Protein AF-H9F0Q2-F1 (afdb_monomer_lite)

Structure (mmCIF, N/CA/C/O backbone):
data_AF-H9F0Q2-F1
#
_entry.id   AF-H9F0Q2-F1
#
loop_
_atom_site.group_PDB
_atom_site.id
_atom_site.type_symbol
_atom_site.label_atom_id
_atom_site.label_alt_id
_atom_site.label_comp_id
_atom_site.label_asym_id
_atom_site.label_entity_id
_atom_site.label_seq_id
_atom_site.pdbx_PDB_ins_code
_atom_site.Cartn_x
_atom_site.Cartn_y
_atom_site.Cartn_z
_atom_site.occupancy
_atom_site.B_iso_or_equiv
_atom_site.auth_seq_id
_atom_site.auth_comp_id
_atom_site.auth_asym_id
_atom_site.auth_atom_id
_atom_site.pdbx_PDB_model_num
ATOM 1 N N . MET A 1 1 ? -42.749 68.919 55.419 1.00 40.78 1 MET A N 1
ATOM 2 C CA . MET A 1 1 ? -43.572 68.123 54.478 1.00 40.78 1 MET A CA 1
ATOM 3 C C . MET A 1 1 ? -42.829 66.847 54.098 1.00 40.78 1 MET A C 1
ATOM 5 O O . MET A 1 1 ? -41.938 66.888 53.261 1.00 40.78 1 MET A O 1
ATOM 9 N N . THR A 1 2 ? -43.129 65.720 54.742 1.00 43.38 2 THR A N 1
ATOM 10 C CA . THR A 1 2 ? -42.451 64.438 54.493 1.00 43.38 2 THR A CA 1
ATOM 11 C C . THR A 1 2 ? -43.276 63.584 53.524 1.00 43.38 2 THR A C 1
ATOM 13 O O . THR A 1 2 ? -44.381 63.143 53.837 1.00 43.38 2 THR A O 1
ATOM 16 N N . LYS A 1 3 ? -42.750 63.364 52.309 1.00 58.81 3 LYS A N 1
ATOM 17 C CA . LYS A 1 3 ? -43.325 62.439 51.316 1.00 58.81 3 LYS A CA 1
ATOM 18 C C . LYS A 1 3 ? -43.292 61.018 51.890 1.00 58.81 3 LYS A C 1
ATOM 20 O O . LYS A 1 3 ? -42.246 60.372 51.885 1.00 58.81 3 LYS A O 1
ATOM 25 N N . LYS A 1 4 ? -44.435 60.517 52.371 1.00 60.91 4 LYS A N 1
ATOM 26 C CA . LYS A 1 4 ? -44.602 59.091 52.692 1.00 60.91 4 LYS A CA 1
ATOM 27 C C . LYS A 1 4 ? -44.318 58.274 51.426 1.00 60.91 4 LYS A C 1
ATOM 29 O O . LYS A 1 4 ? -45.003 58.443 50.416 1.00 60.91 4 LYS A O 1
ATOM 34 N N . ARG A 1 5 ? -43.301 57.404 51.471 1.00 62.66 5 ARG A N 1
ATOM 35 C CA . ARG A 1 5 ? -43.061 56.384 50.437 1.00 62.66 5 ARG A CA 1
ATOM 36 C C . ARG A 1 5 ? -44.352 55.572 50.284 1.00 62.66 5 ARG A C 1
ATOM 38 O O . ARG A 1 5 ? -44.848 55.031 51.271 1.00 62.66 5 ARG A O 1
ATOM 45 N N . LYS A 1 6 ? -44.929 55.543 49.074 1.00 64.75 6 LYS A N 1
ATOM 46 C CA . LYS A 1 6 ? -46.084 54.684 48.767 1.00 64.75 6 LYS A CA 1
ATOM 47 C C . LYS A 1 6 ? -45.696 53.250 49.123 1.00 64.75 6 LYS A C 1
ATOM 49 O O . LYS A 1 6 ? -44.655 52.786 48.661 1.00 64.75 6 LYS A O 1
ATOM 54 N N . ARG A 1 7 ? -46.506 52.593 49.960 1.00 65.38 7 ARG A N 1
ATOM 55 C CA . ARG A 1 7 ? -46.376 51.159 50.237 1.00 65.38 7 ARG A CA 1
ATOM 56 C C . ARG A 1 7 ? -46.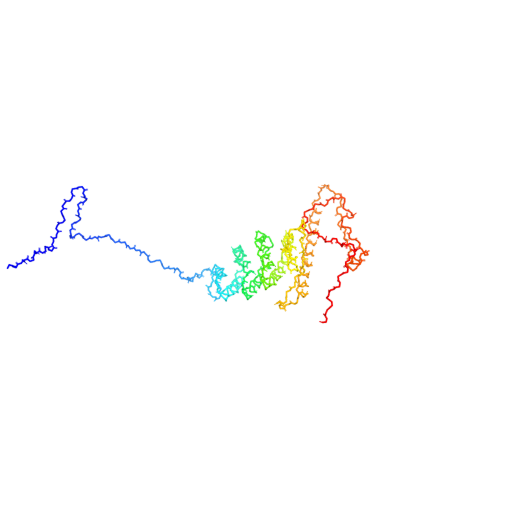367 50.441 48.888 1.00 65.38 7 ARG A C 1
ATOM 58 O O . ARG A 1 7 ? -47.295 50.614 48.103 1.00 65.38 7 ARG A O 1
ATOM 65 N N . GLN A 1 8 ? -45.270 49.758 48.579 1.00 71.81 8 GLN A N 1
ATOM 66 C CA . GLN A 1 8 ? -45.252 48.811 47.476 1.00 71.81 8 GLN A CA 1
ATOM 67 C C . GLN A 1 8 ? -45.992 47.586 47.988 1.00 71.81 8 GLN A C 1
ATOM 69 O O . GLN A 1 8 ? -45.575 46.997 48.979 1.00 71.81 8 GLN A O 1
ATOM 74 N N . ASP A 1 9 ? -47.130 47.280 47.377 1.00 77.38 9 ASP A N 1
ATOM 75 C CA . ASP A 1 9 ? -47.874 46.080 47.727 1.00 77.38 9 ASP A CA 1
ATOM 76 C C . ASP A 1 9 ? -47.084 44.856 47.251 1.00 77.38 9 ASP A C 1
ATOM 78 O O . ASP A 1 9 ? -46.708 44.778 46.076 1.00 77.38 9 ASP A O 1
ATOM 82 N N . ASP A 1 10 ? -46.874 43.896 48.154 1.00 75.38 10 ASP A N 1
ATOM 83 C CA . ASP A 1 10 ? -46.142 42.649 47.884 1.00 75.38 10 ASP A CA 1
ATOM 84 C C . ASP A 1 10 ? -46.828 41.792 46.804 1.00 75.38 10 ASP A C 1
ATOM 86 O O . ASP A 1 10 ? -46.185 41.005 46.108 1.00 75.38 10 ASP A O 1
ATOM 90 N N . PHE A 1 11 ? -48.140 41.977 46.612 1.00 75.44 11 PHE A N 1
ATOM 91 C CA . PHE A 1 11 ? -48.945 41.237 45.644 1.00 75.44 11 PHE A CA 1
ATOM 92 C C . PHE A 1 11 ? -49.583 42.166 44.614 1.00 75.44 11 PHE A C 1
ATOM 94 O O . PHE A 1 11 ? -50.635 42.766 44.835 1.00 75.44 11 PHE A O 1
ATOM 101 N N . GLN A 1 12 ? -48.988 42.218 43.424 1.00 79.56 12 GLN A N 1
ATOM 102 C CA . GLN A 1 12 ? -49.544 42.957 42.294 1.00 79.56 12 GLN A CA 1
ATOM 103 C C . GLN A 1 12 ? -50.364 42.023 41.402 1.00 79.56 12 GLN A C 1
ATOM 105 O O . GLN A 1 12 ? -49.833 41.183 40.672 1.00 79.56 12 GLN A O 1
ATOM 110 N N . LYS A 1 13 ? -51.692 42.167 41.440 1.00 76.69 13 LYS A N 1
ATOM 111 C CA . LYS A 1 13 ? -52.581 41.451 40.517 1.00 76.69 13 LYS A CA 1
ATOM 112 C C . LYS A 1 13 ? -52.467 42.068 39.125 1.00 76.69 13 LYS A C 1
ATOM 114 O O . LYS A 1 13 ? -52.778 43.241 38.922 1.00 76.69 13 LYS A O 1
ATOM 119 N N . VAL A 1 14 ? -52.045 41.267 38.149 1.00 77.50 14 VAL A N 1
ATOM 120 C CA . VAL A 1 14 ? -51.983 41.700 36.748 1.00 77.50 14 VAL A CA 1
ATOM 121 C C . VAL A 1 14 ? -53.401 42.002 36.258 1.00 77.50 14 VAL A C 1
ATOM 123 O O . VAL A 1 14 ? -54.290 41.155 36.357 1.00 77.50 14 VAL A O 1
ATOM 126 N N . LYS A 1 15 ? -53.617 43.212 35.722 1.00 76.62 15 LYS A N 1
ATOM 127 C CA . LYS A 1 15 ? -54.910 43.620 35.152 1.00 76.62 15 LYS A CA 1
ATOM 128 C C . LYS A 1 15 ? -55.321 42.657 34.035 1.00 76.62 15 LYS A C 1
ATOM 130 O O . LYS A 1 15 ? -54.517 42.349 33.151 1.00 76.62 15 LYS A O 1
ATOM 135 N N . LEU A 1 16 ? -56.576 42.211 34.069 1.00 72.81 16 LEU A N 1
ATOM 136 C CA . LEU A 1 16 ? -57.148 41.330 33.056 1.00 72.81 16 LEU A CA 1
ATOM 137 C C . LEU A 1 16 ? -57.115 42.041 31.694 1.00 72.81 16 LEU A C 1
ATOM 139 O O . LEU A 1 16 ? -57.714 43.099 31.526 1.00 72.81 16 LEU A O 1
ATOM 143 N N . LYS A 1 17 ? -56.394 41.472 30.725 1.00 78.31 17 LYS A N 1
ATOM 144 C CA . LYS A 1 17 ? -56.394 41.947 29.337 1.00 78.31 17 LYS A CA 1
ATOM 145 C C . LYS A 1 17 ? -57.325 41.055 28.526 1.00 78.31 17 LYS A C 1
ATOM 147 O O . LYS A 1 17 ? -57.056 39.863 28.382 1.00 78.31 17 LYS A O 1
ATOM 152 N N . VAL A 1 18 ? -58.409 41.636 28.020 1.00 74.88 18 VAL A N 1
ATOM 153 C CA . VAL A 1 18 ? -59.373 40.966 27.134 1.00 74.88 18 VAL A CA 1
ATOM 154 C C . VAL A 1 18 ? -58.650 40.383 25.910 1.00 74.88 18 VAL A C 1
ATOM 156 O O . VAL A 1 18 ? -57.743 41.009 25.366 1.00 74.88 18 VAL A O 1
ATOM 159 N N . GLY A 1 19 ? -58.996 39.150 25.526 1.00 80.31 19 GLY A N 1
ATOM 160 C CA . GLY A 1 19 ? -58.395 38.426 24.393 1.00 80.31 19 GLY A CA 1
ATOM 161 C C . GLY A 1 19 ? -57.111 37.631 24.687 1.00 80.31 19 GLY A C 1
ATOM 162 O O . GLY A 1 19 ? -56.672 36.862 23.835 1.00 80.31 19 GLY A O 1
ATOM 163 N N . LYS A 1 20 ? -56.502 37.748 25.878 1.00 79.88 20 LYS A N 1
ATOM 164 C CA . LYS A 1 20 ? -55.338 36.926 26.276 1.00 79.88 20 LYS A CA 1
ATOM 165 C C . LYS A 1 20 ? -55.763 35.766 27.177 1.00 79.88 20 LYS A C 1
ATOM 167 O O . LYS A 1 20 ? -56.673 35.911 27.990 1.00 79.88 20 LYS A O 1
ATOM 172 N N . LYS A 1 21 ? -55.082 34.616 27.060 1.00 77.94 21 LYS A N 1
ATOM 173 C CA . LYS A 1 21 ? -55.330 33.461 27.939 1.00 77.94 21 LYS A CA 1
ATOM 174 C C . LYS A 1 21 ? -55.178 33.882 29.401 1.00 77.94 21 LYS A C 1
ATOM 176 O O . LYS A 1 21 ? -54.218 34.570 29.754 1.00 77.94 21 LYS A O 1
ATOM 181 N N . LYS A 1 22 ? -56.130 33.454 30.234 1.00 78.31 22 LYS A N 1
ATOM 182 C CA . LYS A 1 22 ? -56.136 33.730 31.672 1.00 78.31 22 LYS A CA 1
ATOM 183 C C . LYS A 1 22 ? -54.792 33.285 32.275 1.00 78.31 22 LYS A C 1
ATOM 185 O O . LYS A 1 22 ? -54.402 32.135 32.054 1.00 78.31 22 LYS A O 1
ATOM 190 N N . PRO A 1 23 ? -54.068 34.165 32.991 1.00 77.25 23 PRO A N 1
ATOM 191 C CA . PRO A 1 23 ? -52.814 33.786 33.627 1.00 77.25 23 PRO A CA 1
ATOM 192 C C . PRO A 1 23 ? -53.068 32.669 34.640 1.00 77.25 23 PRO A C 1
ATOM 194 O O . PRO A 1 23 ? -54.111 32.638 35.301 1.00 77.25 23 PRO A O 1
ATOM 197 N N . LYS A 1 24 ? -52.118 31.735 34.735 1.00 79.56 24 LYS A N 1
ATOM 198 C CA . LYS A 1 24 ? -52.175 30.659 35.728 1.00 79.56 24 LYS A CA 1
ATOM 199 C C . LYS A 1 24 ? -52.195 31.268 37.134 1.00 79.56 24 LYS A C 1
ATOM 201 O O . LYS A 1 24 ? -51.641 32.345 37.355 1.00 79.56 24 LYS A O 1
ATOM 206 N N . LEU A 1 25 ? -52.868 30.590 38.063 1.00 81.94 25 LEU A N 1
ATOM 207 C CA . LEU A 1 25 ? -52.926 31.011 39.462 1.00 81.94 25 LEU A CA 1
ATOM 208 C C . LEU A 1 25 ? -51.502 31.125 40.036 1.00 81.94 25 LEU A C 1
ATOM 210 O O . LEU A 1 25 ? -50.636 30.325 39.691 1.00 81.94 25 LEU A O 1
ATOM 214 N N . GLN A 1 26 ? -51.259 32.109 40.907 1.00 78.62 26 GLN A N 1
ATOM 215 C CA . GLN A 1 26 ? -49.919 32.373 41.459 1.00 78.62 26 GLN A CA 1
ATOM 216 C C . GLN A 1 26 ? -49.384 31.226 42.332 1.00 78.62 26 GLN A C 1
ATOM 218 O O . GLN A 1 26 ? -48.177 31.084 42.474 1.00 78.62 26 GLN A O 1
ATOM 223 N N . ASN A 1 27 ? -50.265 30.384 42.873 1.00 84.00 27 ASN A N 1
ATOM 224 C CA . ASN A 1 27 ? -49.922 29.194 43.654 1.00 84.00 27 ASN A CA 1
ATOM 225 C C . ASN A 1 27 ? -49.774 27.918 42.801 1.00 84.00 27 ASN A C 1
ATOM 227 O O . ASN A 1 27 ? -49.639 26.831 43.354 1.00 84.00 27 ASN A O 1
ATOM 231 N N . ALA A 1 28 ? -49.852 28.013 41.469 1.00 86.31 28 ALA A N 1
ATOM 232 C CA . ALA A 1 28 ? -49.761 26.847 40.600 1.00 86.31 28 ALA A CA 1
ATOM 233 C C . ALA A 1 28 ? -48.300 26.435 40.384 1.00 86.31 28 ALA A C 1
ATOM 235 O O . ALA A 1 28 ? -47.547 27.122 39.693 1.00 86.31 28 ALA A O 1
ATOM 236 N N . THR A 1 29 ? -47.923 25.275 40.915 1.00 87.94 29 THR A N 1
ATOM 237 C CA . THR A 1 29 ? -46.601 24.685 40.690 1.00 87.94 29 THR A CA 1
ATOM 238 C C . THR A 1 29 ? -46.456 24.243 39.228 1.00 87.94 29 THR A C 1
ATOM 240 O O . THR A 1 29 ? -47.245 23.420 38.753 1.00 87.94 29 THR A O 1
ATOM 243 N N . PRO A 1 30 ? -45.472 24.760 38.471 1.00 82.62 30 PRO A N 1
ATOM 244 C CA . PRO A 1 30 ? -45.226 24.305 37.109 1.00 82.62 30 PRO A CA 1
ATOM 245 C C . PRO A 1 30 ? -44.565 22.917 37.122 1.00 82.62 30 PRO A C 1
ATOM 247 O O . PRO A 1 30 ? -43.395 22.783 37.455 1.00 82.62 30 PRO A O 1
ATOM 250 N N . THR A 1 31 ? -45.297 21.883 36.703 1.00 89.56 31 THR A N 1
ATOM 251 C CA . THR A 1 31 ? -44.817 20.485 36.615 1.00 89.56 31 THR A CA 1
ATOM 252 C C . THR A 1 31 ? -44.162 20.133 35.275 1.00 89.56 31 THR A C 1
ATOM 254 O O . THR A 1 31 ? -43.941 18.966 34.967 1.00 89.56 31 THR A O 1
ATOM 257 N N . ASN A 1 32 ? -43.853 21.131 34.445 1.00 86.75 32 ASN A N 1
ATOM 258 C CA . ASN A 1 32 ? -43.205 20.910 33.157 1.00 86.75 32 ASN A CA 1
ATOM 259 C C . ASN A 1 32 ? -41.686 20.889 33.346 1.00 86.75 32 ASN A C 1
ATOM 261 O O . ASN A 1 32 ? -41.042 21.938 33.313 1.00 86.75 32 ASN A O 1
ATOM 265 N N . PHE A 1 33 ? -41.132 19.700 33.559 1.00 89.94 33 PHE A N 1
ATOM 266 C CA . PHE A 1 33 ? -39.693 19.477 33.549 1.00 89.94 33 PHE A CA 1
ATOM 267 C C . PHE A 1 33 ? -39.296 18.716 32.283 1.00 89.94 33 PHE A C 1
ATOM 269 O O . PHE A 1 33 ? -40.037 17.877 31.773 1.00 89.94 33 PHE A O 1
ATOM 276 N N . LYS A 1 34 ? -38.114 19.033 31.753 1.00 87.75 34 LYS A N 1
ATOM 277 C CA . LYS A 1 34 ? -37.507 18.316 30.631 1.00 87.75 34 LYS A CA 1
ATOM 278 C C . LYS A 1 34 ? -36.214 17.691 31.119 1.00 87.75 34 LYS A C 1
ATOM 280 O O . LYS A 1 34 ? -35.295 18.414 31.493 1.00 87.75 34 LYS A O 1
ATOM 285 N N . THR A 1 35 ? -36.141 16.370 31.073 1.00 87.56 35 THR A N 1
ATOM 286 C CA . THR A 1 35 ? -34.921 15.625 31.389 1.00 87.56 35 THR A CA 1
ATOM 287 C C . THR A 1 35 ? -34.240 15.230 30.084 1.00 87.56 35 THR A C 1
ATOM 289 O O . THR A 1 35 ? -34.899 14.756 29.161 1.00 87.56 35 THR A O 1
ATOM 292 N N . LYS A 1 36 ? -32.926 15.451 29.987 1.00 88.25 36 LYS A N 1
ATOM 293 C CA . LYS A 1 36 ? -32.098 14.955 28.882 1.00 88.25 36 LYS A CA 1
ATOM 294 C C . LYS A 1 36 ? -31.248 13.798 29.392 1.00 88.25 36 LYS A C 1
ATOM 296 O O . LYS A 1 36 ? -30.635 13.916 30.449 1.00 88.25 36 LYS A O 1
ATOM 301 N N . THR A 1 37 ? -31.210 12.708 28.638 1.00 89.62 37 THR A N 1
ATOM 302 C CA . THR A 1 37 ? -30.358 11.556 28.942 1.00 89.62 37 THR A CA 1
ATOM 303 C C . THR A 1 37 ? -28.902 11.895 28.636 1.00 89.62 37 THR A C 1
ATOM 305 O O . THR A 1 37 ? -28.606 12.475 27.591 1.00 89.62 37 THR A O 1
ATOM 308 N N . ILE A 1 38 ? -27.992 11.534 29.540 1.00 87.25 38 ILE A N 1
ATOM 309 C CA . ILE A 1 38 ? -26.551 11.620 29.295 1.00 87.25 38 ILE A CA 1
ATOM 310 C C . ILE A 1 38 ? -26.178 10.444 28.392 1.00 87.25 38 ILE A C 1
ATOM 312 O O . ILE A 1 38 ? -26.344 9.290 28.780 1.00 87.25 38 ILE A O 1
ATOM 316 N N . HIS A 1 39 ? -25.696 10.732 27.185 1.00 85.38 39 HIS A N 1
ATOM 317 C CA . HIS A 1 39 ? -25.112 9.711 26.325 1.00 85.38 39 HIS A CA 1
ATOM 318 C C . HIS A 1 39 ? -23.629 9.583 26.666 1.00 85.38 39 HIS A C 1
ATOM 320 O O . HIS A 1 39 ? -22.848 10.496 26.400 1.00 85.38 39 HIS A O 1
ATOM 326 N N . LEU A 1 40 ? -23.262 8.472 27.301 1.00 83.62 40 LEU A N 1
ATOM 327 C CA . LEU A 1 40 ? -21.865 8.130 27.521 1.00 83.62 40 LEU A CA 1
ATOM 328 C C . LEU A 1 40 ? -21.354 7.410 26.263 1.00 83.62 40 LEU A C 1
ATOM 330 O O . LEU A 1 40 ? -21.971 6.414 25.876 1.00 83.62 40 LEU A O 1
ATOM 334 N N . PRO A 1 41 ? -20.278 7.891 25.614 1.00 76.25 41 PRO A N 1
ATOM 335 C CA . PRO A 1 41 ? -19.672 7.160 24.513 1.00 76.25 41 PRO A CA 1
ATOM 336 C C . PRO A 1 41 ? -19.225 5.787 25.014 1.00 76.25 41 PRO A C 1
ATOM 338 O O . PRO A 1 41 ? -18.657 5.658 26.100 1.00 76.25 41 PRO A O 1
ATOM 341 N N . GLU A 1 42 ? -19.531 4.759 24.232 1.00 73.88 42 GLU A N 1
ATOM 342 C CA . GLU A 1 42 ? -19.201 3.382 24.563 1.00 73.88 42 GLU A CA 1
ATOM 343 C C . GLU A 1 42 ? -17.676 3.225 24.616 1.00 73.88 42 GLU A C 1
ATOM 345 O O . GLU A 1 42 ? -16.980 3.334 23.609 1.00 73.88 42 GLU A O 1
ATOM 350 N N . GLN A 1 43 ? -17.140 3.041 25.822 1.00 67.25 43 GLN A N 1
ATOM 351 C CA . GLN A 1 43 ? -15.740 2.684 26.024 1.00 67.25 43 GLN A CA 1
ATOM 352 C C . GLN A 1 43 ? -15.558 1.226 25.585 1.00 67.25 43 GLN A C 1
ATOM 354 O O . GLN A 1 43 ? -16.439 0.422 25.879 1.00 67.25 43 GLN A O 1
ATOM 359 N N . LEU A 1 44 ? -14.455 0.908 24.884 1.00 62.75 44 LEU A N 1
ATOM 360 C CA . LEU A 1 44 ? -14.132 -0.425 24.340 1.00 62.75 44 LEU A CA 1
ATOM 361 C C . LEU A 1 44 ? -14.590 -1.539 25.297 1.00 62.75 44 LEU A C 1
ATOM 363 O O . LEU A 1 44 ? -13.960 -1.770 26.331 1.00 62.75 44 LEU A O 1
ATOM 367 N N . LYS A 1 45 ? -15.717 -2.182 24.981 1.00 61.31 45 LYS A N 1
ATOM 368 C CA . LYS A 1 45 ? -16.226 -3.317 25.750 1.00 61.31 45 LYS A CA 1
ATOM 369 C C . LYS A 1 45 ? -15.479 -4.567 25.310 1.00 61.31 45 LYS A C 1
ATOM 371 O O . LYS A 1 45 ? -15.223 -4.759 24.123 1.00 61.31 45 LYS A O 1
ATOM 376 N N . GLU A 1 46 ? -15.127 -5.411 26.272 1.00 59.62 46 GLU A N 1
ATOM 377 C CA . GLU A 1 46 ? -14.589 -6.738 25.989 1.00 59.62 46 GLU A CA 1
ATOM 378 C C . GLU A 1 46 ? -15.722 -7.631 25.466 1.00 59.62 46 GLU A C 1
ATOM 380 O O . GLU A 1 46 ? -16.403 -8.310 26.232 1.00 59.62 46 GLU A O 1
ATOM 385 N N . ASP A 1 47 ? -15.943 -7.624 24.153 1.00 62.00 47 ASP A N 1
ATOM 386 C CA . ASP A 1 47 ? -16.775 -8.638 23.506 1.00 62.00 47 ASP A CA 1
ATOM 387 C C . ASP A 1 47 ? -15.970 -9.940 23.430 1.00 62.00 47 ASP A C 1
ATOM 389 O O . ASP A 1 47 ? -15.228 -10.182 22.478 1.00 62.00 47 ASP A O 1
ATOM 393 N N . GLY A 1 48 ? -16.113 -10.800 24.444 1.00 63.47 48 GLY A N 1
ATOM 394 C CA . GLY A 1 48 ? -15.418 -12.095 24.534 1.00 63.47 48 GLY A CA 1
ATOM 395 C C . GLY A 1 48 ? -15.732 -13.083 23.398 1.00 63.47 48 GLY A C 1
ATOM 396 O O . GLY A 1 48 ? -15.146 -14.160 23.339 1.00 63.47 48 GLY A O 1
ATOM 397 N N . THR A 1 49 ? -16.649 -12.735 22.497 1.00 71.31 49 THR A N 1
ATOM 398 C CA . THR A 1 49 ? -17.035 -13.533 21.328 1.00 71.31 49 THR A CA 1
ATOM 399 C C . THR A 1 49 ? -16.281 -13.159 20.054 1.00 71.31 49 THR A C 1
ATOM 401 O O . THR A 1 49 ? -16.269 -13.952 19.114 1.00 71.31 49 THR A O 1
ATOM 404 N N . LEU A 1 50 ? -15.693 -11.960 19.975 1.00 80.94 50 LEU A N 1
ATOM 405 C CA . LEU A 1 50 ? -15.038 -11.483 18.757 1.00 80.94 50 LEU A CA 1
ATOM 406 C C . LEU A 1 50 ? -13.526 -11.749 18.798 1.00 80.94 50 LEU A C 1
ATOM 408 O O . LEU A 1 50 ? -12.894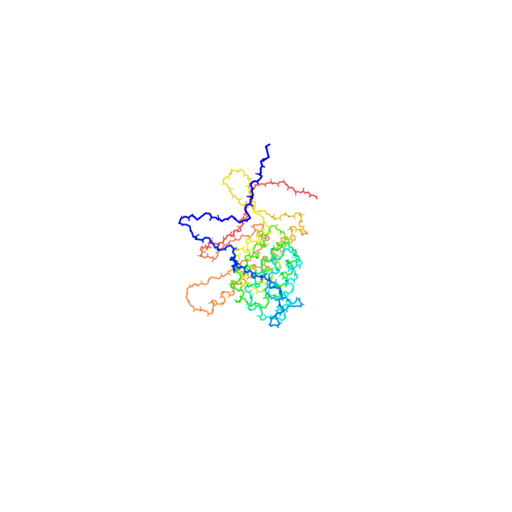 -11.531 19.833 1.00 80.94 50 LEU A O 1
ATOM 412 N N . PRO A 1 51 ? -12.912 -12.174 17.677 1.00 84.50 51 PRO A N 1
ATOM 413 C CA . PRO A 1 51 ? -11.467 -12.327 17.602 1.00 84.50 51 PRO A CA 1
ATOM 414 C C . PRO A 1 51 ? -10.754 -11.007 17.901 1.00 84.50 51 PRO A C 1
ATOM 416 O O . PRO A 1 51 ? -10.994 -9.989 17.243 1.00 84.50 51 PRO A O 1
ATOM 419 N N . THR A 1 52 ? -9.851 -11.035 18.875 1.00 88.25 52 THR A N 1
ATOM 420 C CA . THR A 1 52 ? -9.024 -9.888 19.255 1.00 88.25 52 THR A CA 1
ATOM 421 C C . THR A 1 52 ? -7.550 -10.264 19.259 1.00 88.25 52 THR A C 1
ATOM 423 O O . THR A 1 52 ? -7.187 -11.437 19.352 1.00 88.25 52 THR A O 1
ATOM 426 N N . ASN A 1 53 ? -6.684 -9.263 19.104 1.00 86.88 53 ASN A N 1
ATOM 427 C CA . ASN A 1 53 ? -5.241 -9.462 19.201 1.00 86.88 53 ASN A CA 1
ATOM 428 C C . ASN A 1 53 ? -4.762 -9.437 20.667 1.00 86.88 53 ASN A C 1
ATOM 430 O O . ASN A 1 53 ? -5.538 -9.206 21.591 1.00 86.88 53 ASN A O 1
ATOM 434 N N . ASN A 1 54 ? -3.448 -9.560 20.886 1.00 83.25 54 ASN A N 1
ATOM 435 C CA . ASN A 1 54 ? -2.834 -9.524 22.224 1.00 83.25 54 ASN A CA 1
ATOM 436 C C . ASN A 1 54 ? -3.116 -8.226 23.015 1.00 83.25 54 ASN A C 1
ATOM 438 O O . ASN A 1 54 ? -2.965 -8.194 24.233 1.00 83.25 54 ASN A O 1
ATOM 442 N N . ARG A 1 55 ? -3.522 -7.145 22.334 1.00 84.06 55 ARG A N 1
ATOM 443 C CA . ARG A 1 55 ? -3.907 -5.851 22.925 1.00 84.06 55 ARG A CA 1
ATOM 444 C C . ARG A 1 55 ? -5.425 -5.706 23.088 1.00 84.06 55 ARG A C 1
ATOM 446 O O . ARG A 1 55 ? -5.886 -4.601 23.358 1.00 84.06 55 ARG A O 1
ATOM 453 N N . LYS A 1 56 ? -6.183 -6.796 22.917 1.00 85.81 56 LYS A N 1
ATOM 454 C CA . LYS A 1 56 ? -7.651 -6.856 22.979 1.00 85.81 56 LYS A CA 1
ATOM 455 C C . LYS A 1 56 ? -8.354 -5.955 21.953 1.00 85.81 56 LYS A C 1
ATOM 457 O O . LYS A 1 56 ? -9.459 -5.487 22.194 1.00 85.81 56 LYS A O 1
ATOM 462 N N . LEU A 1 57 ? -7.713 -5.698 20.810 1.00 88.81 57 LEU A N 1
ATOM 463 C CA . LEU A 1 57 ? -8.291 -4.905 19.722 1.00 88.81 57 LEU A CA 1
ATOM 464 C C . LEU A 1 57 ? -8.899 -5.825 18.667 1.00 88.81 57 LEU A C 1
ATOM 466 O O . LEU A 1 57 ? -8.253 -6.794 18.249 1.00 88.81 57 LEU A O 1
ATOM 470 N N . ASN A 1 58 ? -10.115 -5.504 18.226 1.00 92.25 58 ASN A N 1
ATOM 471 C CA . ASN A 1 58 ? -10.758 -6.199 17.113 1.00 92.25 58 ASN A CA 1
ATOM 472 C C . ASN A 1 58 ? -10.254 -5.649 15.759 1.00 92.25 58 ASN A C 1
ATOM 474 O O . ASN A 1 58 ? -9.516 -4.661 15.694 1.00 92.25 58 ASN A O 1
ATOM 478 N N . ILE A 1 59 ? -10.665 -6.274 14.651 1.00 94.06 59 ILE A N 1
ATOM 479 C CA . ILE A 1 59 ? -10.260 -5.829 13.309 1.00 94.06 59 ILE A CA 1
ATOM 480 C C . ILE A 1 59 ? -10.688 -4.387 12.995 1.00 94.06 59 ILE A C 1
ATOM 482 O O . ILE A 1 59 ? -9.900 -3.636 12.429 1.00 94.06 59 ILE A O 1
ATOM 486 N N . LYS A 1 60 ? -11.900 -3.968 13.374 1.00 93.25 60 LYS A N 1
ATOM 487 C CA . LYS A 1 60 ? -12.402 -2.610 13.104 1.00 93.25 60 LYS A CA 1
ATOM 488 C C . LYS A 1 60 ? -11.581 -1.564 13.854 1.00 93.25 60 LYS A C 1
ATOM 490 O O . LYS A 1 60 ? -11.228 -0.542 13.269 1.00 93.25 60 LYS A O 1
ATOM 495 N N . ASP A 1 61 ? -11.216 -1.847 15.101 1.00 92.62 61 ASP A N 1
ATOM 496 C CA . ASP A 1 61 ? -10.373 -0.971 15.912 1.00 92.62 61 ASP A CA 1
ATOM 497 C C . ASP A 1 61 ? -8.995 -0.810 15.265 1.00 92.62 61 ASP A C 1
ATOM 499 O O . ASP A 1 61 ? -8.514 0.312 15.103 1.00 92.62 61 ASP A O 1
ATOM 503 N N . LEU A 1 62 ? -8.380 -1.915 14.833 1.00 95.81 62 LEU A N 1
ATOM 504 C CA . LEU A 1 62 ? -7.071 -1.897 14.176 1.00 95.81 62 LEU A CA 1
ATOM 505 C C . LEU A 1 62 ? -7.101 -1.128 12.854 1.00 95.81 62 LEU A C 1
ATOM 507 O O . LEU A 1 62 ? -6.231 -0.292 12.620 1.00 95.81 62 LEU A O 1
ATOM 511 N N . LEU A 1 63 ? -8.115 -1.360 12.020 1.00 96.19 63 LEU A N 1
ATOM 512 C CA . LEU A 1 63 ? -8.293 -0.627 10.766 1.00 96.19 63 LEU A CA 1
ATOM 513 C C . LEU A 1 63 ? -8.510 0.874 11.024 1.00 96.19 63 LEU A C 1
ATOM 515 O O . LEU A 1 63 ? -7.873 1.706 10.383 1.00 96.19 63 LEU A O 1
ATOM 519 N N . SER A 1 64 ? -9.310 1.244 12.030 1.00 95.06 64 SER A N 1
ATOM 520 C CA . SER A 1 64 ? -9.520 2.655 12.388 1.00 95.06 64 SER A CA 1
ATOM 521 C C . SER A 1 64 ? -8.241 3.350 12.880 1.00 95.06 64 SER A C 1
ATOM 523 O O . SER A 1 64 ? -8.002 4.518 12.564 1.00 95.06 64 SER A O 1
ATOM 525 N N . GLN A 1 65 ? -7.367 2.631 13.595 1.00 95.44 65 GLN A N 1
ATOM 526 C CA . GLN A 1 65 ? -6.100 3.166 14.101 1.00 95.44 65 GLN A CA 1
ATOM 527 C C . GLN A 1 65 ? -5.093 3.499 12.988 1.00 95.44 65 GLN A C 1
ATOM 529 O O . GLN A 1 65 ? -4.174 4.285 13.230 1.00 95.44 65 GLN A O 1
ATOM 534 N N . MET A 1 66 ? -5.268 2.986 11.764 1.00 94.94 66 MET A N 1
ATOM 535 C CA . MET A 1 66 ? -4.415 3.338 10.617 1.00 94.94 66 MET A CA 1
ATOM 536 C C . MET A 1 66 ? -4.589 4.801 10.169 1.00 94.94 66 MET A C 1
ATOM 538 O O . MET A 1 66 ? -3.663 5.397 9.609 1.00 94.94 66 MET A O 1
ATOM 542 N N . HIS A 1 67 ? -5.720 5.431 10.503 1.00 94.50 67 HIS A N 1
ATOM 543 C CA . HIS A 1 67 ? -5.984 6.855 10.241 1.00 94.50 67 HIS A CA 1
ATOM 544 C C . HIS A 1 67 ? -5.458 7.794 11.328 1.00 94.50 67 HIS A C 1
ATOM 546 O O . HIS A 1 67 ? -5.510 9.015 11.187 1.00 94.50 67 HIS A O 1
ATOM 552 N N . HIS A 1 68 ? -4.938 7.251 12.427 1.00 95.81 68 HIS A N 1
ATOM 553 C CA . HIS A 1 68 ? -4.538 8.046 13.579 1.00 95.81 68 HIS A CA 1
ATOM 554 C C . HIS A 1 68 ? -3.316 8.932 13.276 1.00 95.81 68 HIS A C 1
ATOM 556 O O . HIS A 1 68 ? -2.345 8.480 12.688 1.00 95.81 68 HIS A O 1
ATOM 562 N N . TYR A 1 69 ? -3.290 10.189 13.722 1.00 94.50 69 TYR A N 1
ATOM 563 C CA . TYR A 1 69 ? -2.206 11.134 13.388 1.00 94.50 69 TYR A CA 1
ATOM 564 C C . TYR A 1 69 ? -0.800 10.688 13.850 1.00 94.50 69 TYR A C 1
ATOM 566 O O . TYR A 1 69 ? 0.205 11.094 13.259 1.00 94.50 69 TYR A O 1
ATOM 574 N N . ASN A 1 70 ? -0.730 9.879 14.914 1.00 97.19 70 ASN A N 1
ATOM 575 C CA . ASN A 1 70 ? 0.509 9.338 15.477 1.00 97.19 70 ASN A CA 1
ATOM 576 C C . ASN A 1 70 ? 0.986 8.095 14.706 1.00 97.19 70 ASN A C 1
ATOM 578 O O . ASN A 1 70 ? 0.316 7.061 14.720 1.00 97.19 70 ASN A O 1
ATOM 582 N N . ALA A 1 71 ? 2.185 8.179 14.124 1.00 97.12 71 ALA A N 1
ATOM 583 C CA . ALA A 1 71 ? 2.818 7.101 13.367 1.00 97.12 71 ALA A CA 1
ATOM 584 C C . ALA A 1 71 ? 3.024 5.809 14.180 1.00 97.12 71 ALA A C 1
ATOM 586 O O . ALA A 1 71 ? 2.779 4.722 13.666 1.00 97.12 71 ALA A O 1
ATOM 587 N N . GLY A 1 72 ? 3.388 5.903 15.463 1.00 97.69 72 GLY A N 1
ATOM 588 C CA . GLY A 1 72 ? 3.577 4.725 16.317 1.00 97.69 72 GLY A CA 1
ATOM 589 C C . GLY A 1 72 ? 2.280 3.941 16.540 1.00 97.69 72 GLY A C 1
ATOM 590 O O . GLY A 1 72 ? 2.297 2.710 16.584 1.00 97.69 72 GLY A O 1
ATOM 591 N N . VAL A 1 73 ? 1.138 4.640 16.605 1.00 97.12 73 VAL A N 1
ATOM 592 C CA . VAL A 1 73 ? -0.189 4.006 16.693 1.00 97.12 73 VAL A CA 1
ATOM 593 C C . VAL A 1 73 ? -0.508 3.274 15.391 1.00 97.12 73 VAL A C 1
ATOM 595 O O . VAL A 1 73 ? -0.851 2.095 15.442 1.00 97.12 73 VAL A O 1
ATOM 598 N N . LYS A 1 74 ? -0.300 3.920 14.234 1.00 97.75 74 LYS A N 1
ATOM 599 C CA . LYS A 1 74 ? -0.499 3.294 12.915 1.00 97.75 74 LYS A CA 1
ATOM 600 C C . LYS A 1 74 ? 0.369 2.050 12.726 1.00 97.75 74 LYS A C 1
ATOM 602 O O . LYS A 1 74 ? -0.127 0.997 12.335 1.00 97.75 74 LYS A O 1
ATOM 607 N N . GLN A 1 75 ? 1.661 2.154 13.041 1.00 97.88 75 GLN A N 1
ATOM 608 C CA . GLN A 1 75 ? 2.604 1.042 12.937 1.00 97.88 75 GLN A CA 1
ATOM 609 C C . GLN A 1 75 ? 2.176 -0.125 13.833 1.00 97.88 75 GLN A C 1
ATOM 611 O O . GLN A 1 75 ? 2.127 -1.270 13.385 1.00 97.88 75 GLN A O 1
ATOM 616 N N . SER A 1 76 ? 1.810 0.165 15.083 1.00 96.75 76 SER A N 1
ATOM 617 C CA . SER A 1 76 ? 1.335 -0.856 16.019 1.00 96.75 76 SER A CA 1
ATOM 618 C C . SER A 1 76 ? 0.025 -1.501 15.561 1.00 96.75 76 SER A C 1
ATOM 620 O O . SER A 1 76 ? -0.197 -2.677 15.839 1.00 96.75 76 SER A O 1
ATOM 622 N N . ALA A 1 77 ? -0.835 -0.758 14.861 1.00 97.50 77 ALA A N 1
ATOM 623 C CA . ALA A 1 77 ? -2.065 -1.286 14.284 1.00 97.50 77 ALA A CA 1
ATOM 624 C C . ALA A 1 77 ? -1.789 -2.245 13.115 1.00 97.50 77 ALA A C 1
ATOM 626 O O . ALA A 1 77 ? -2.392 -3.311 13.059 1.00 97.50 77 ALA A O 1
ATOM 627 N N . LEU A 1 78 ? -0.834 -1.927 12.232 1.00 97.81 78 LEU A N 1
ATOM 628 C CA . LEU A 1 78 ? -0.417 -2.813 11.131 1.00 97.81 78 LEU A CA 1
ATOM 629 C C . LEU A 1 78 ? 0.191 -4.123 11.643 1.00 97.81 78 LEU A C 1
ATOM 631 O O . LEU A 1 78 ? -0.164 -5.200 11.164 1.00 97.81 78 LEU A O 1
ATOM 635 N N . LEU A 1 79 ? 1.075 -4.039 12.642 1.00 96.88 79 LEU A N 1
ATOM 636 C CA . LEU A 1 79 ? 1.661 -5.219 13.284 1.00 96.88 79 LEU A CA 1
ATOM 637 C C . LEU A 1 79 ? 0.590 -6.031 14.022 1.00 96.88 79 LEU A C 1
ATOM 639 O O . LEU A 1 79 ? 0.485 -7.237 13.825 1.00 96.88 79 LEU A O 1
ATOM 643 N N . GLY A 1 80 ? -0.275 -5.359 14.785 1.00 96.25 80 GLY A N 1
ATOM 644 C CA . GLY A 1 80 ? -1.387 -6.002 15.480 1.00 96.25 80 GLY A CA 1
ATOM 645 C C . GLY A 1 80 ? -2.398 -6.657 14.535 1.00 96.25 80 GLY A C 1
ATOM 646 O O . GLY A 1 80 ? -2.976 -7.680 14.897 1.00 96.25 80 GLY A O 1
ATOM 647 N N . LEU A 1 81 ? -2.599 -6.106 13.332 1.00 97.25 81 LEU A N 1
ATOM 648 C CA . LEU A 1 81 ? -3.429 -6.714 12.293 1.00 97.25 81 LEU A CA 1
ATOM 649 C C . LEU A 1 81 ? -2.762 -7.967 11.722 1.00 97.25 81 LEU A C 1
ATOM 651 O O . LEU A 1 81 ? -3.429 -8.986 11.572 1.00 97.25 81 LEU A O 1
ATOM 655 N N . LYS A 1 82 ? -1.450 -7.933 11.462 1.00 96.62 82 LYS A N 1
ATOM 656 C CA . LYS A 1 82 ? -0.698 -9.126 11.047 1.00 96.62 82 LYS A CA 1
ATOM 657 C C . LYS A 1 82 ? -0.829 -10.257 12.073 1.00 96.62 82 LYS A C 1
ATOM 659 O O . LYS A 1 82 ? -1.085 -11.398 11.686 1.00 96.62 82 LYS A O 1
ATOM 664 N N . ASP A 1 83 ? -0.694 -9.941 13.359 1.00 95.69 83 ASP A N 1
ATOM 665 C CA . ASP A 1 83 ? -0.820 -10.919 14.444 1.00 95.69 83 ASP A CA 1
ATOM 666 C C . ASP A 1 83 ? -2.241 -11.497 14.514 1.00 95.69 83 ASP A C 1
ATOM 668 O O . ASP A 1 83 ? -2.407 -12.717 14.555 1.00 95.69 83 ASP A O 1
ATOM 672 N N . LEU A 1 84 ? -3.268 -10.640 14.441 1.00 95.75 84 LEU A N 1
ATOM 673 C CA . LEU A 1 84 ? -4.673 -11.059 14.449 1.00 95.75 84 LEU A CA 1
ATOM 674 C C . LEU A 1 84 ? -4.991 -12.010 13.286 1.00 95.75 84 LEU A C 1
ATOM 676 O O . LEU A 1 84 ? -5.583 -13.066 13.491 1.00 95.75 84 LEU A O 1
ATOM 680 N N . LEU A 1 85 ? -4.570 -11.658 12.070 1.00 95.75 85 LEU A N 1
ATOM 681 C CA . LEU A 1 85 ? -4.826 -12.457 10.868 1.00 95.75 85 LEU A CA 1
ATOM 682 C C . LEU A 1 85 ? -3.990 -13.744 10.822 1.00 95.75 85 LEU A C 1
ATOM 684 O O . LEU A 1 85 ? -4.352 -14.685 10.120 1.00 95.75 85 LEU A O 1
ATOM 688 N N . SER A 1 86 ? -2.884 -13.803 11.569 1.00 95.31 86 SER A N 1
ATOM 689 C CA . SER A 1 86 ? -2.117 -15.040 11.763 1.00 95.31 86 SER A CA 1
ATOM 690 C C . SER A 1 86 ? -2.855 -16.021 12.671 1.00 95.31 86 SER A C 1
ATOM 692 O O . SER A 1 86 ? -2.834 -17.219 12.411 1.00 95.31 86 SER A O 1
ATOM 694 N N . GLN A 1 87 ? -3.519 -15.515 13.714 1.00 94.62 87 GLN A N 1
ATOM 695 C CA . GLN A 1 87 ? -4.288 -16.331 14.659 1.00 94.62 87 GLN A CA 1
ATOM 696 C C . GLN A 1 87 ? -5.645 -16.757 14.085 1.00 94.62 87 GLN A C 1
ATOM 698 O O . GLN A 1 87 ? -6.088 -17.880 14.312 1.00 94.62 87 GLN A O 1
ATOM 703 N N . TYR A 1 88 ? -6.286 -15.882 13.305 1.00 94.38 88 TYR A N 1
ATOM 704 C CA . TYR A 1 88 ? -7.633 -16.094 12.776 1.00 94.38 88 TYR A CA 1
ATOM 705 C C . TYR A 1 88 ? -7.695 -15.842 11.256 1.00 94.38 88 TYR A C 1
ATOM 707 O O . TYR A 1 88 ? -8.211 -14.810 10.816 1.00 94.38 88 TYR A O 1
ATOM 715 N N . PRO A 1 89 ? -7.203 -16.776 10.415 1.00 93.75 89 PRO A N 1
ATOM 716 C CA . PRO A 1 89 ? -7.127 -16.575 8.964 1.00 93.75 89 PRO A CA 1
ATOM 717 C C . PRO A 1 89 ? -8.477 -16.333 8.274 1.00 93.75 89 PRO A C 1
ATOM 719 O O . PRO A 1 89 ? -8.527 -15.600 7.292 1.00 93.75 89 PRO A O 1
ATOM 722 N N . PHE A 1 90 ? -9.582 -16.874 8.808 1.00 93.75 90 PHE A N 1
ATOM 723 C CA . PHE A 1 90 ? -10.932 -16.696 8.244 1.00 93.75 90 PHE A CA 1
ATOM 724 C C . PHE A 1 90 ? -11.385 -15.224 8.186 1.00 93.75 90 PHE A C 1
ATOM 726 O O . PHE A 1 90 ? -12.272 -14.867 7.411 1.00 93.75 90 PHE A O 1
ATOM 733 N N . ILE A 1 91 ? -10.773 -14.353 8.996 1.00 94.69 91 ILE A N 1
ATOM 734 C CA . ILE A 1 91 ? -11.039 -12.910 8.998 1.00 94.69 91 ILE A CA 1
ATOM 735 C C . ILE A 1 91 ? -10.612 -12.275 7.670 1.00 94.69 91 ILE A C 1
ATOM 737 O O . ILE A 1 91 ? -11.229 -11.298 7.243 1.00 94.69 91 ILE A O 1
ATOM 741 N N . ILE A 1 92 ? -9.588 -12.828 7.005 1.00 94.88 92 ILE A N 1
ATOM 742 C CA . ILE A 1 92 ? -9.101 -12.326 5.715 1.00 94.88 92 ILE A CA 1
ATOM 743 C C . ILE A 1 92 ? -10.236 -12.371 4.695 1.00 94.88 92 ILE A C 1
ATOM 745 O O . ILE A 1 92 ? -10.539 -11.344 4.098 1.00 94.88 92 ILE A O 1
ATOM 749 N N . ASP A 1 93 ? -10.904 -13.516 4.548 1.00 93.31 93 ASP A N 1
ATOM 750 C CA . ASP A 1 93 ? -12.004 -13.674 3.594 1.00 93.31 93 ASP A CA 1
ATOM 751 C C . ASP A 1 93 ? -13.217 -12.809 3.970 1.00 93.31 93 ASP A C 1
ATOM 753 O O . ASP A 1 93 ? -13.831 -12.186 3.104 1.00 93.31 93 ASP A O 1
ATOM 757 N N . ALA A 1 94 ? -13.533 -12.712 5.267 1.00 94.38 94 ALA A N 1
ATOM 758 C CA . ALA A 1 94 ? -14.678 -11.943 5.758 1.00 94.38 94 ALA A CA 1
ATOM 759 C C . ALA A 1 94 ? -14.523 -10.420 5.581 1.00 94.38 94 ALA A C 1
ATOM 761 O O . ALA A 1 94 ? -15.516 -9.713 5.400 1.00 94.38 94 ALA A O 1
ATOM 762 N N . HIS A 1 95 ? -13.292 -9.902 5.643 1.00 95.44 95 HIS A N 1
ATOM 763 C CA . HIS A 1 95 ? -13.009 -8.462 5.659 1.00 95.44 95 HIS A CA 1
ATOM 764 C C . HIS A 1 95 ? -12.022 -8.012 4.575 1.00 95.44 95 HIS A C 1
ATOM 766 O O . HIS A 1 95 ? -11.447 -6.926 4.685 1.00 95.44 95 HIS A O 1
ATOM 772 N N . LEU A 1 96 ? -11.842 -8.803 3.512 1.00 95.88 96 LEU A N 1
ATOM 773 C CA . LEU A 1 96 ? -10.829 -8.567 2.479 1.00 95.88 96 LEU A CA 1
ATOM 774 C C . LEU A 1 96 ? -10.888 -7.149 1.897 1.00 95.88 96 LEU A C 1
ATOM 776 O O . LEU A 1 96 ? -9.866 -6.474 1.807 1.00 95.88 96 LEU A O 1
ATOM 780 N N . SER A 1 97 ? -12.090 -6.682 1.547 1.00 96.25 97 SER A N 1
ATOM 781 C CA . SER A 1 97 ? -12.293 -5.351 0.964 1.00 96.25 97 SER A CA 1
ATOM 782 C C . SER A 1 97 ? -11.801 -4.236 1.891 1.00 96.25 97 SER A C 1
ATOM 784 O O . SER A 1 97 ? -11.040 -3.368 1.463 1.00 96.25 97 SER A O 1
ATOM 786 N N . ASN A 1 98 ? -12.177 -4.289 3.173 1.00 96.56 98 ASN A N 1
ATOM 787 C CA . ASN A 1 98 ? -11.759 -3.305 4.167 1.00 96.56 98 ASN A CA 1
ATOM 788 C C . ASN A 1 98 ? -10.251 -3.380 4.421 1.00 96.56 98 ASN A C 1
ATOM 790 O O . ASN A 1 98 ? -9.590 -2.348 4.439 1.00 96.56 98 ASN A O 1
ATOM 794 N N . ILE A 1 99 ? -9.691 -4.585 4.558 1.00 97.06 99 ILE A N 1
ATOM 795 C CA . ILE A 1 99 ? -8.249 -4.769 4.766 1.00 97.06 99 ILE A CA 1
ATOM 796 C C . ILE A 1 99 ? -7.464 -4.156 3.600 1.00 97.06 99 ILE A C 1
ATOM 798 O O . ILE A 1 99 ? -6.547 -3.373 3.830 1.00 97.06 99 ILE A O 1
ATOM 802 N N . LEU A 1 100 ? -7.829 -4.469 2.353 1.00 96.88 100 LEU A N 1
ATOM 803 C CA . LEU A 1 100 ? -7.129 -3.943 1.178 1.00 96.88 100 LEU A CA 1
ATOM 804 C C . LEU A 1 100 ? -7.272 -2.425 1.054 1.00 96.88 100 LEU A C 1
ATOM 806 O O . LEU A 1 100 ? -6.283 -1.756 0.760 1.00 96.88 100 LEU A O 1
ATOM 810 N N . SER A 1 101 ? -8.463 -1.877 1.308 1.00 96.31 101 SER A N 1
ATOM 811 C CA . SER A 1 101 ? -8.695 -0.429 1.277 1.00 96.31 101 SER A CA 1
ATOM 812 C C . SER A 1 101 ? -7.770 0.314 2.240 1.00 96.31 101 SER A C 1
ATOM 814 O O . SER A 1 101 ? -7.091 1.259 1.846 1.00 96.31 101 SER A O 1
ATOM 816 N N . GLU A 1 102 ? -7.684 -0.150 3.485 1.00 96.50 102 GLU A N 1
ATOM 817 C CA . GLU A 1 102 ? -6.888 0.526 4.508 1.00 96.50 102 GLU A CA 1
ATOM 818 C C . GLU A 1 102 ? -5.385 0.309 4.320 1.00 96.50 102 GLU A C 1
ATOM 820 O O . GLU A 1 102 ? -4.603 1.257 4.363 1.00 96.50 102 GLU A O 1
ATOM 825 N N . VAL A 1 103 ? -4.956 -0.925 4.044 1.00 96.56 103 VAL A N 1
ATOM 826 C CA . VAL A 1 103 ? -3.527 -1.247 3.909 1.00 96.56 103 VAL A CA 1
ATOM 827 C C . VAL A 1 103 ? -2.909 -0.562 2.688 1.00 96.56 103 VAL A C 1
ATOM 829 O O . VAL A 1 103 ? -1.782 -0.075 2.772 1.00 96.56 103 VAL A O 1
ATOM 832 N N . THR A 1 104 ? -3.629 -0.485 1.564 1.00 96.62 104 THR A N 1
ATOM 833 C CA . THR A 1 104 ? -3.100 0.155 0.347 1.00 96.62 104 THR A CA 1
ATOM 834 C C . THR A 1 104 ? -3.007 1.674 0.471 1.00 96.62 104 THR A C 1
ATOM 836 O O . THR A 1 104 ? -2.050 2.261 -0.037 1.00 96.62 104 THR A O 1
ATOM 839 N N . ALA A 1 105 ? -3.912 2.314 1.219 1.00 96.00 105 ALA A N 1
ATOM 840 C CA . ALA A 1 105 ? -3.830 3.745 1.515 1.00 96.00 105 ALA A CA 1
ATOM 841 C C . ALA A 1 105 ? -2.556 4.115 2.298 1.00 96.00 105 ALA A C 1
ATOM 843 O O . ALA A 1 105 ? -2.006 5.206 2.133 1.00 96.00 105 ALA A O 1
ATOM 844 N N . VAL A 1 106 ? -2.035 3.190 3.109 1.00 96.94 106 VAL A N 1
ATOM 845 C CA . VAL A 1 106 ? -0.824 3.397 3.916 1.00 96.94 106 VAL A CA 1
ATOM 846 C C . VAL A 1 106 ? 0.467 3.366 3.078 1.00 96.94 106 VAL A C 1
ATOM 848 O O . VAL A 1 106 ? 1.512 3.823 3.543 1.00 96.94 106 VAL A O 1
ATOM 851 N N . PHE A 1 107 ? 0.433 2.923 1.814 1.00 97.12 107 PHE A N 1
ATOM 852 C CA . PHE A 1 107 ? 1.623 2.928 0.944 1.00 97.12 107 PHE A CA 1
ATOM 853 C C . PHE A 1 107 ? 2.214 4.328 0.736 1.00 97.12 107 PHE A C 1
ATOM 855 O O . PHE A 1 107 ? 3.416 4.456 0.509 1.00 97.12 107 PHE A O 1
ATOM 862 N N . THR A 1 108 ? 1.395 5.372 0.860 1.00 97.12 108 THR A N 1
ATOM 863 C CA . THR A 1 108 ? 1.810 6.777 0.755 1.00 97.12 108 THR A CA 1
ATOM 864 C C . THR A 1 108 ? 1.919 7.473 2.115 1.00 97.12 108 THR A C 1
ATOM 866 O O . THR A 1 108 ? 1.913 8.702 2.173 1.00 97.12 108 THR A O 1
ATOM 869 N N . ASP A 1 109 ? 1.996 6.731 3.228 1.00 97.69 109 ASP A N 1
ATOM 870 C CA . ASP A 1 109 ? 2.139 7.349 4.549 1.00 97.69 109 ASP A CA 1
ATOM 871 C C . ASP A 1 109 ? 3.461 8.126 4.662 1.00 97.69 109 ASP A C 1
ATOM 873 O O . ASP A 1 109 ? 4.504 7.726 4.137 1.00 97.69 109 ASP A O 1
ATOM 877 N N . LYS A 1 110 ? 3.422 9.257 5.370 1.00 96.19 110 LYS A N 1
ATOM 878 C CA . LYS A 1 110 ? 4.584 10.125 5.588 1.00 96.19 110 LYS A CA 1
ATOM 879 C C . LYS A 1 110 ? 5.712 9.415 6.344 1.00 96.19 110 LYS A C 1
ATOM 881 O O . LYS A 1 110 ? 6.885 9.678 6.076 1.00 96.19 110 LYS A O 1
ATOM 886 N N . ASP A 1 111 ? 5.376 8.514 7.265 1.00 97.75 111 ASP A N 1
ATOM 887 C CA . ASP A 1 111 ? 6.343 7.847 8.129 1.00 97.75 111 ASP A CA 1
ATOM 888 C C . ASP A 1 111 ? 6.904 6.567 7.490 1.00 97.75 111 ASP A C 1
ATOM 890 O O . ASP A 1 111 ? 6.172 5.696 7.020 1.00 97.75 111 ASP A O 1
ATOM 894 N N . ALA A 1 112 ? 8.232 6.437 7.481 1.00 96.50 112 ALA A N 1
ATOM 895 C CA . ALA A 1 112 ? 8.906 5.310 6.838 1.00 96.50 112 ALA A CA 1
ATOM 896 C C . ALA A 1 112 ? 8.677 3.970 7.554 1.00 96.50 112 ALA A C 1
ATOM 898 O O . ALA A 1 112 ? 8.593 2.936 6.892 1.00 96.50 112 ALA A O 1
ATOM 899 N N . ASN A 1 113 ? 8.542 3.968 8.884 1.00 97.62 113 ASN A N 1
ATOM 900 C CA . ASN A 1 113 ? 8.318 2.739 9.646 1.00 97.62 113 ASN A CA 1
ATOM 901 C C . ASN A 1 113 ? 6.890 2.226 9.454 1.00 97.62 113 ASN A C 1
ATOM 903 O O . ASN A 1 113 ? 6.672 1.016 9.378 1.00 97.62 113 ASN A O 1
ATOM 907 N N . VAL A 1 114 ? 5.926 3.141 9.319 1.00 98.19 114 VAL A N 1
ATOM 908 C CA . VAL A 1 114 ? 4.541 2.805 8.972 1.00 98.19 114 VAL A CA 1
ATOM 909 C C . VAL A 1 114 ? 4.478 2.158 7.585 1.00 98.19 114 VAL A C 1
ATOM 911 O O . VAL A 1 114 ? 3.910 1.073 7.445 1.00 98.19 114 VAL A O 1
ATOM 914 N N . ARG A 1 115 ? 5.132 2.749 6.573 1.00 98.00 115 ARG A N 1
ATOM 915 C CA . ARG A 1 115 ? 5.209 2.147 5.228 1.00 98.00 115 ARG A CA 1
ATOM 916 C C . ARG A 1 115 ? 5.903 0.789 5.231 1.00 98.00 115 ARG A C 1
ATOM 918 O O . ARG A 1 115 ? 5.418 -0.145 4.597 1.00 98.00 115 ARG A O 1
ATOM 925 N N . LEU A 1 116 ? 7.004 0.651 5.970 1.00 97.88 116 LEU A N 1
ATOM 926 C CA . LEU A 1 116 ? 7.707 -0.624 6.111 1.00 97.88 116 LEU A CA 1
ATOM 927 C C . LEU A 1 116 ? 6.796 -1.708 6.707 1.00 97.88 116 LEU A C 1
ATOM 929 O O . LEU A 1 116 ? 6.753 -2.822 6.183 1.00 97.88 116 LEU A O 1
ATOM 933 N N . ALA A 1 117 ? 6.038 -1.382 7.758 1.00 98.06 117 ALA A N 1
ATOM 934 C CA . ALA A 1 117 ? 5.072 -2.303 8.353 1.00 98.06 117 ALA A CA 1
ATOM 935 C C . ALA A 1 117 ? 3.952 -2.680 7.365 1.00 98.06 117 ALA A C 1
ATOM 937 O O . ALA A 1 117 ? 3.555 -3.844 7.314 1.00 98.06 117 ALA A O 1
ATOM 938 N N . ALA A 1 118 ? 3.490 -1.741 6.531 1.00 98.12 118 ALA A N 1
ATOM 939 C CA . ALA A 1 118 ? 2.505 -2.020 5.484 1.00 98.12 118 ALA A CA 1
ATOM 940 C C . ALA A 1 118 ? 3.051 -2.968 4.402 1.00 98.12 118 ALA A C 1
ATOM 942 O O . ALA A 1 118 ? 2.365 -3.916 4.023 1.00 98.12 118 ALA A O 1
ATOM 943 N N . VAL A 1 119 ? 4.300 -2.783 3.960 1.00 98.12 119 VAL A N 1
ATOM 944 C CA . VAL A 1 119 ? 4.974 -3.703 3.022 1.00 98.12 119 VAL A CA 1
ATOM 945 C C . VAL A 1 119 ? 5.098 -5.105 3.626 1.00 98.12 119 VAL A C 1
ATOM 947 O O . VAL A 1 119 ? 4.795 -6.093 2.962 1.00 98.12 119 VAL A O 1
ATOM 950 N N . GLN A 1 120 ? 5.489 -5.212 4.899 1.00 97.94 120 GLN A N 1
ATOM 951 C CA . GLN A 1 120 ? 5.589 -6.500 5.598 1.00 97.94 120 GLN A CA 1
ATOM 952 C C . GLN A 1 120 ? 4.231 -7.192 5.763 1.00 97.94 120 GLN A C 1
ATOM 954 O O . GLN A 1 120 ? 4.149 -8.420 5.670 1.00 97.94 120 GLN A O 1
ATOM 959 N N . LEU A 1 121 ? 3.171 -6.424 6.023 1.00 98.00 121 LEU A N 1
ATOM 960 C CA . LEU A 1 121 ? 1.812 -6.946 6.086 1.00 98.00 121 LEU A CA 1
ATOM 961 C C . LEU A 1 121 ? 1.348 -7.423 4.705 1.00 98.00 121 LEU A C 1
ATOM 963 O O . LEU A 1 121 ? 0.809 -8.521 4.603 1.00 98.00 121 LEU A O 1
ATOM 967 N N . LEU A 1 122 ? 1.617 -6.662 3.640 1.00 98.06 122 LEU A N 1
ATOM 968 C CA . LEU A 1 122 ? 1.296 -7.078 2.275 1.00 98.06 122 LEU A CA 1
ATOM 969 C C . LEU A 1 122 ? 2.035 -8.365 1.889 1.00 98.06 122 LEU A C 1
ATOM 971 O O . LEU A 1 122 ? 1.404 -9.281 1.373 1.00 98.06 122 LEU A O 1
ATOM 975 N N . GLN A 1 123 ? 3.330 -8.479 2.199 1.00 97.94 123 GLN A N 1
ATOM 976 C CA . GLN A 1 123 ? 4.112 -9.702 1.968 1.00 97.94 123 GLN A CA 1
ATOM 977 C C . GLN A 1 123 ? 3.501 -10.916 2.687 1.00 97.94 123 GLN A C 1
ATOM 979 O O . GLN A 1 123 ? 3.551 -12.032 2.180 1.00 97.94 123 GLN A O 1
ATOM 984 N N . PHE A 1 124 ? 2.924 -10.712 3.875 1.00 97.88 124 PHE A N 1
ATOM 985 C CA . PHE A 1 124 ? 2.238 -11.761 4.628 1.00 97.88 124 PHE A CA 1
ATOM 986 C C . PHE A 1 124 ? 0.857 -12.112 4.048 1.00 97.88 124 PHE A C 1
ATOM 988 O O . PHE A 1 124 ? 0.458 -13.280 4.105 1.00 97.88 124 PHE A O 1
ATOM 995 N N . LEU A 1 125 ? 0.117 -11.116 3.554 1.00 97.44 125 LEU A N 1
ATOM 996 C CA . LEU A 1 125 ? -1.248 -11.262 3.043 1.00 97.44 125 LEU A CA 1
ATOM 997 C C . LEU A 1 125 ? -1.296 -11.828 1.626 1.00 97.44 125 LEU A C 1
ATOM 999 O O . LEU A 1 125 ? -2.109 -12.708 1.364 1.00 97.44 125 LEU A O 1
ATOM 1003 N N . ALA A 1 126 ? -0.441 -11.335 0.731 1.00 96.69 126 ALA A N 1
ATOM 1004 C CA . ALA A 1 126 ? -0.519 -11.630 -0.694 1.00 96.69 126 ALA A CA 1
ATOM 1005 C C . ALA A 1 126 ? -0.492 -13.147 -1.002 1.00 96.69 126 ALA A C 1
ATOM 1007 O O . ALA A 1 126 ? -1.380 -13.615 -1.709 1.00 96.69 126 ALA A O 1
ATOM 1008 N N . PRO A 1 127 ? 0.368 -13.976 -0.376 1.00 96.69 127 PRO A N 1
ATOM 1009 C CA . PRO A 1 127 ? 0.343 -15.422 -0.620 1.00 96.69 127 PRO A CA 1
ATOM 1010 C C . PRO A 1 127 ? -0.916 -16.140 -0.099 1.00 96.69 127 PRO A C 1
ATOM 1012 O O . PRO A 1 127 ? -1.173 -17.279 -0.478 1.00 96.69 127 PRO A O 1
ATOM 1015 N N . LYS A 1 128 ? -1.692 -15.517 0.801 1.00 95.94 128 LYS A N 1
ATOM 1016 C CA . LYS A 1 128 ? -2.912 -16.107 1.388 1.00 95.94 128 LYS A CA 1
ATOM 1017 C C . LYS A 1 128 ? -4.180 -15.783 0.603 1.00 95.94 128 LYS A C 1
ATOM 1019 O O . LYS A 1 128 ? -5.213 -16.390 0.862 1.00 95.94 128 LYS A O 1
ATOM 1024 N N . ILE A 1 129 ? -4.121 -14.813 -0.306 1.00 96.44 129 ILE A N 1
ATOM 1025 C CA . ILE A 1 129 ? -5.278 -14.338 -1.064 1.00 96.44 129 ILE A CA 1
ATOM 1026 C C . ILE A 1 129 ? -5.126 -14.822 -2.500 1.00 96.44 129 ILE A C 1
ATOM 1028 O O . ILE A 1 129 ? -4.141 -14.493 -3.165 1.00 96.44 129 ILE A O 1
ATOM 1032 N N . ARG A 1 130 ? -6.114 -15.569 -2.997 1.00 95.75 130 ARG A N 1
ATOM 1033 C CA . ARG A 1 130 ? -6.093 -16.054 -4.381 1.00 95.75 130 ARG A CA 1
ATOM 1034 C C . ARG A 1 130 ? -6.290 -14.906 -5.370 1.00 95.75 130 ARG A C 1
ATOM 1036 O O . ARG A 1 130 ? -6.951 -13.910 -5.060 1.00 95.75 130 ARG A O 1
ATOM 1043 N N . ALA A 1 131 ? -5.761 -15.064 -6.581 1.00 95.25 131 ALA A N 1
ATOM 1044 C CA . ALA A 1 131 ? -5.849 -14.048 -7.629 1.00 95.25 131 ALA A CA 1
ATOM 1045 C C . ALA A 1 131 ? -7.307 -13.663 -7.947 1.00 95.25 131 ALA A C 1
ATOM 1047 O O . ALA A 1 131 ? -7.610 -12.485 -8.135 1.00 95.25 131 ALA A O 1
ATOM 1048 N N . GLU A 1 132 ? -8.232 -14.624 -7.919 1.00 95.81 132 GLU A N 1
ATOM 1049 C CA . GLU A 1 132 ? -9.655 -14.396 -8.193 1.00 95.81 132 GLU A CA 1
ATOM 1050 C C . GLU A 1 132 ? -10.322 -13.548 -7.100 1.00 95.81 132 GLU A C 1
ATOM 1052 O O . GLU A 1 132 ? -11.216 -12.757 -7.392 1.00 95.81 132 GLU A O 1
ATOM 1057 N N . GLN A 1 133 ? -9.869 -13.678 -5.848 1.00 95.56 133 GLN A N 1
ATOM 1058 C CA . GLN A 1 133 ? -10.420 -12.941 -4.707 1.00 95.56 133 GLN A CA 1
ATOM 1059 C C . GLN A 1 133 ? -9.944 -11.486 -4.684 1.00 95.56 133 GLN A C 1
ATOM 1061 O O . GLN A 1 133 ? -10.724 -10.592 -4.357 1.00 95.56 133 GLN A O 1
ATOM 1066 N N . ILE A 1 134 ? -8.679 -11.229 -5.038 1.00 96.50 134 ILE A N 1
ATOM 1067 C CA . ILE A 1 134 ? -8.133 -9.863 -5.075 1.00 96.50 134 ILE A CA 1
ATOM 1068 C C . ILE A 1 134 ? -8.503 -9.110 -6.360 1.00 96.50 134 ILE A C 1
ATOM 1070 O O . ILE A 1 134 ? -8.551 -7.881 -6.346 1.00 96.50 134 ILE A O 1
ATOM 1074 N N . SER A 1 135 ? -8.786 -9.822 -7.459 1.00 96.56 135 SER A N 1
ATOM 1075 C CA . SER A 1 135 ? -9.046 -9.246 -8.788 1.00 96.56 135 SER A CA 1
ATOM 1076 C C . SER A 1 135 ? -10.050 -8.074 -8.791 1.00 96.56 135 SER A C 1
ATOM 1078 O O . SER A 1 135 ? -9.702 -7.016 -9.328 1.00 96.56 135 SER A O 1
ATOM 1080 N N . PRO A 1 136 ? -11.221 -8.146 -8.116 1.00 96.44 136 PRO A N 1
ATOM 1081 C CA . PRO A 1 136 ? -12.175 -7.029 -8.067 1.00 96.44 136 PRO A CA 1
ATOM 1082 C C . PRO A 1 136 ? -11.622 -5.759 -7.401 1.00 96.44 136 PRO A C 1
ATOM 1084 O O . PRO A 1 136 ? -12.032 -4.649 -7.734 1.00 96.44 136 PRO A O 1
ATOM 1087 N N . PHE A 1 137 ? -10.675 -5.912 -6.473 1.00 96.00 137 PHE A N 1
ATOM 1088 C CA . PHE A 1 137 ? -10.054 -4.819 -5.718 1.00 96.00 137 PHE A CA 1
ATOM 1089 C C . PHE A 1 137 ? -8.724 -4.366 -6.327 1.00 96.00 137 PHE A C 1
ATOM 1091 O O . PHE A 1 137 ? -8.187 -3.324 -5.954 1.00 96.00 137 PHE A O 1
ATOM 1098 N N . PHE A 1 138 ? -8.189 -5.106 -7.297 1.00 95.69 138 PHE A N 1
ATOM 1099 C CA . PHE A 1 138 ? -6.911 -4.795 -7.925 1.00 95.69 138 PHE A CA 1
ATOM 1100 C C . PHE A 1 138 ? -6.838 -3.399 -8.577 1.00 95.69 138 PHE A C 1
ATOM 1102 O O . PHE A 1 138 ? -5.767 -2.791 -8.519 1.00 95.69 138 PHE A O 1
ATOM 1109 N N . PRO A 1 139 ? -7.923 -2.815 -9.141 1.00 95.62 139 PRO A N 1
ATOM 1110 C CA . PRO A 1 139 ? -7.901 -1.420 -9.586 1.00 95.62 139 PRO A CA 1
ATOM 1111 C C . PRO A 1 139 ? -7.523 -0.435 -8.467 1.00 95.62 139 PRO A C 1
ATOM 1113 O O . PRO A 1 139 ? -6.747 0.485 -8.714 1.00 95.62 139 PRO A O 1
ATOM 1116 N N . LEU A 1 140 ? -8.009 -0.657 -7.239 1.00 96.44 140 LEU A N 1
ATOM 1117 C CA . LEU A 1 140 ? -7.679 0.159 -6.066 1.00 96.44 140 LEU A CA 1
ATOM 1118 C C . LEU A 1 140 ? -6.207 -0.017 -5.671 1.00 96.44 140 LEU A C 1
ATOM 1120 O O . LEU A 1 140 ? -5.485 0.967 -5.511 1.00 96.44 140 LEU A O 1
ATOM 1124 N N . VAL A 1 141 ? -5.744 -1.269 -5.592 1.00 97.06 141 VAL A N 1
ATOM 1125 C CA . VAL A 1 141 ? -4.341 -1.600 -5.283 1.00 97.06 141 VAL A CA 1
ATOM 1126 C C . VAL A 1 141 ? -3.395 -0.939 -6.295 1.00 97.06 141 VAL A C 1
ATOM 1128 O O . VAL A 1 141 ? -2.417 -0.294 -5.917 1.00 97.06 141 VAL A O 1
ATOM 1131 N N . SER A 1 142 ? -3.707 -1.057 -7.588 1.00 96.31 142 SER A N 1
ATOM 1132 C CA . SER A 1 142 ? -2.912 -0.493 -8.682 1.00 96.31 142 SER A CA 1
ATOM 1133 C C . SER A 1 142 ? -2.905 1.038 -8.675 1.00 96.31 142 SER A C 1
ATOM 1135 O O . SER A 1 142 ? -1.867 1.638 -8.969 1.00 96.31 142 SER A O 1
ATOM 1137 N N . ALA A 1 143 ? -4.017 1.679 -8.302 1.00 96.50 143 ALA A N 1
ATOM 1138 C CA . ALA A 1 143 ? -4.092 3.131 -8.167 1.00 96.50 143 ALA A CA 1
ATOM 1139 C C . ALA A 1 143 ? -3.197 3.643 -7.027 1.00 96.50 143 ALA A C 1
ATOM 1141 O O . ALA A 1 143 ? -2.396 4.553 -7.250 1.00 96.50 143 ALA A O 1
ATOM 1142 N N . HIS A 1 144 ? -3.256 3.023 -5.843 1.00 97.69 144 HIS A N 1
ATOM 1143 C CA . HIS A 1 144 ? -2.381 3.382 -4.721 1.00 97.69 144 HIS A CA 1
ATOM 1144 C C . HIS A 1 144 ? -0.904 3.119 -5.025 1.00 97.69 144 HIS A C 1
ATOM 1146 O O . HIS A 1 144 ? -0.064 3.969 -4.733 1.00 97.69 144 HIS A O 1
ATOM 1152 N N . LEU A 1 145 ? -0.580 1.994 -5.674 1.00 97.75 145 LEU A N 1
ATOM 1153 C CA . LEU A 1 145 ? 0.781 1.728 -6.140 1.00 97.75 145 LEU A CA 1
ATOM 1154 C C . LEU A 1 145 ? 1.255 2.809 -7.118 1.00 97.75 145 LEU A C 1
ATOM 1156 O O . LEU A 1 145 ? 2.346 3.346 -6.950 1.00 97.75 145 LEU A O 1
ATOM 1160 N N . SER A 1 146 ? 0.433 3.150 -8.114 1.00 96.62 146 SER A N 1
ATOM 1161 C CA . SER A 1 146 ? 0.777 4.175 -9.105 1.00 96.62 146 SER A CA 1
ATOM 1162 C C . SER A 1 146 ? 1.022 5.524 -8.440 1.00 96.62 146 SER A C 1
ATOM 1164 O O . SER A 1 146 ? 2.044 6.152 -8.699 1.00 96.62 146 SER A O 1
ATOM 1166 N N . SER A 1 147 ? 0.144 5.920 -7.514 1.00 96.69 147 SER A N 1
ATOM 1167 C CA . SER A 1 147 ? 0.307 7.143 -6.728 1.00 96.69 147 SER A CA 1
ATOM 1168 C C . SER A 1 147 ? 1.576 7.137 -5.874 1.00 96.69 147 SER A C 1
ATOM 1170 O O . SER A 1 147 ? 2.162 8.196 -5.669 1.00 96.69 147 SER A O 1
ATOM 1172 N N . ALA A 1 148 ? 1.992 5.981 -5.349 1.00 97.44 148 ALA A N 1
ATOM 1173 C CA . ALA A 1 148 ? 3.213 5.860 -4.559 1.00 97.44 148 ALA A CA 1
ATOM 1174 C C . ALA A 1 148 ? 4.476 5.914 -5.440 1.00 97.44 148 ALA A C 1
ATOM 1176 O O . ALA A 1 148 ? 5.453 6.562 -5.065 1.00 97.44 148 ALA A O 1
ATOM 1177 N N . MET A 1 149 ? 4.441 5.305 -6.631 1.00 95.56 149 MET A N 1
ATOM 1178 C CA . MET A 1 149 ? 5.540 5.351 -7.607 1.00 95.56 149 MET A CA 1
ATOM 1179 C C . MET A 1 149 ? 5.787 6.768 -8.133 1.00 95.56 149 MET A C 1
ATOM 1181 O O . MET A 1 149 ? 6.934 7.154 -8.330 1.00 95.56 149 MET A O 1
ATOM 1185 N N . THR A 1 150 ? 4.737 7.564 -8.326 1.00 93.81 150 THR A N 1
ATOM 1186 C CA . THR A 1 150 ? 4.846 8.945 -8.830 1.00 93.81 150 THR A CA 1
ATOM 1187 C C . THR A 1 150 ? 4.828 9.991 -7.710 1.00 93.81 150 THR A C 1
ATOM 1189 O O . THR A 1 150 ? 4.723 11.192 -7.958 1.00 93.81 150 THR A O 1
ATOM 1192 N N . HIS A 1 151 ? 4.952 9.556 -6.451 1.00 94.38 151 HIS A N 1
ATOM 1193 C CA . HIS A 1 151 ? 4.879 10.437 -5.291 1.00 94.38 151 HIS A CA 1
ATOM 1194 C C . HIS A 1 151 ? 6.060 11.417 -5.238 1.00 94.38 151 HIS A C 1
ATOM 1196 O O . HIS A 1 151 ? 7.187 11.054 -5.553 1.00 94.38 151 HIS A O 1
ATOM 1202 N N . ILE A 1 152 ? 5.846 12.643 -4.753 1.00 91.25 152 ILE A N 1
ATOM 1203 C CA . ILE A 1 152 ? 6.899 13.676 -4.669 1.00 91.25 152 ILE A CA 1
ATOM 1204 C C . ILE A 1 152 ? 8.052 13.310 -3.717 1.00 91.25 152 ILE A C 1
ATOM 1206 O O . ILE A 1 152 ? 9.168 13.799 -3.851 1.00 91.25 152 ILE A O 1
ATOM 1210 N N . THR A 1 153 ? 7.778 12.464 -2.724 1.00 91.56 153 THR A N 1
ATOM 1211 C CA . THR A 1 153 ? 8.752 12.016 -1.721 1.00 91.56 153 THR A CA 1
ATOM 1212 C C . THR A 1 153 ? 9.444 10.740 -2.180 1.00 91.56 153 THR A C 1
ATOM 1214 O O . THR A 1 153 ? 8.822 9.682 -2.252 1.00 91.56 153 THR A O 1
ATOM 1217 N N . GLU A 1 154 ? 10.756 10.810 -2.379 1.00 90.38 154 GLU A N 1
ATOM 1218 C CA . GLU A 1 154 ? 11.584 9.697 -2.868 1.00 90.38 154 GLU A CA 1
ATOM 1219 C C . GLU A 1 154 ? 11.527 8.438 -1.997 1.00 90.38 154 GLU A C 1
ATOM 1221 O O . GLU A 1 154 ? 11.577 7.327 -2.515 1.00 90.38 154 GLU A O 1
ATOM 1226 N N . GLY A 1 155 ? 11.413 8.591 -0.672 1.00 92.62 155 GLY A N 1
ATOM 1227 C CA . GLY A 1 155 ? 11.282 7.448 0.235 1.00 92.62 155 GLY A CA 1
ATOM 1228 C C . GLY A 1 155 ? 10.006 6.642 -0.024 1.00 92.62 155 GLY A C 1
ATOM 1229 O O . GLY A 1 155 ? 10.026 5.418 0.053 1.00 92.62 155 GLY A O 1
ATOM 1230 N N . ILE A 1 156 ? 8.917 7.320 -0.401 1.00 96.19 156 ILE A N 1
ATOM 1231 C CA . ILE A 1 156 ? 7.652 6.676 -0.777 1.00 96.19 156 ILE A CA 1
ATOM 1232 C C . ILE A 1 156 ? 7.810 5.975 -2.128 1.00 96.19 156 ILE A C 1
ATOM 1234 O O . ILE A 1 156 ? 7.428 4.813 -2.253 1.00 96.19 156 ILE A O 1
ATOM 1238 N N . GLN A 1 157 ? 8.459 6.625 -3.102 1.00 95.00 157 GLN A N 1
ATOM 1239 C CA . GLN A 1 157 ? 8.774 5.996 -4.388 1.00 95.00 157 GLN A CA 1
ATOM 1240 C C . GLN A 1 157 ? 9.612 4.722 -4.202 1.00 95.00 157 GLN A C 1
ATOM 1242 O O . GLN A 1 157 ? 9.315 3.693 -4.802 1.00 95.00 157 GLN A O 1
ATOM 1247 N N . GLU A 1 158 ? 10.643 4.749 -3.353 1.00 93.88 158 GLU A N 1
ATOM 1248 C CA . GLU A 1 158 ? 11.489 3.577 -3.101 1.00 93.88 158 GLU A CA 1
ATOM 1249 C C . GLU A 1 158 ? 10.727 2.436 -2.414 1.00 93.88 158 GLU A C 1
ATOM 1251 O O . GLU A 1 158 ? 10.880 1.278 -2.808 1.00 93.88 158 GLU A O 1
ATOM 1256 N N . ASP A 1 159 ? 9.880 2.737 -1.428 1.00 96.62 159 ASP A N 1
ATOM 1257 C CA . ASP A 1 159 ? 9.057 1.718 -0.769 1.00 96.62 159 ASP A CA 1
ATOM 1258 C C . ASP A 1 159 ? 7.975 1.154 -1.708 1.00 96.62 159 ASP A C 1
ATOM 1260 O O . ASP A 1 159 ? 7.690 -0.045 -1.661 1.00 96.62 159 ASP A O 1
ATOM 1264 N N . SER A 1 160 ? 7.445 1.963 -2.633 1.00 97.31 160 SER A N 1
ATOM 1265 C CA . SER A 1 160 ? 6.483 1.511 -3.650 1.00 97.31 160 SER A CA 1
ATOM 1266 C C . SER A 1 160 ? 7.057 0.430 -4.570 1.00 97.31 160 SER A C 1
ATOM 1268 O O . SER A 1 160 ? 6.344 -0.482 -4.981 1.00 97.31 160 SER A O 1
ATOM 1270 N N . LEU A 1 161 ? 8.367 0.460 -4.836 1.00 97.00 161 LEU A N 1
ATOM 1271 C CA . LEU A 1 161 ? 9.028 -0.572 -5.632 1.00 97.00 161 LEU A CA 1
ATOM 1272 C C . LEU A 1 161 ? 9.073 -1.928 -4.916 1.00 97.00 161 LEU A C 1
ATOM 1274 O O . LEU A 1 161 ? 9.090 -2.959 -5.581 1.00 97.00 161 LEU A O 1
ATOM 1278 N N . LYS A 1 162 ? 9.053 -1.943 -3.577 1.00 97.69 162 LYS A N 1
ATOM 1279 C CA . LYS A 1 162 ? 8.933 -3.183 -2.792 1.00 97.69 162 LYS A CA 1
ATOM 1280 C C . LYS A 1 162 ? 7.509 -3.734 -2.867 1.00 97.69 162 LYS A C 1
ATOM 1282 O O . LYS A 1 162 ? 7.327 -4.936 -3.001 1.00 97.69 162 LYS A O 1
ATOM 1287 N N . VAL A 1 163 ? 6.503 -2.854 -2.829 1.00 98.12 163 VAL A N 1
ATOM 1288 C CA . VAL A 1 163 ? 5.096 -3.228 -3.066 1.00 98.12 163 VAL A CA 1
ATOM 1289 C C . VAL A 1 163 ? 4.937 -3.832 -4.463 1.00 98.12 163 VAL A C 1
ATOM 1291 O O . VAL A 1 163 ? 4.320 -4.883 -4.612 1.00 98.12 163 VAL A O 1
ATOM 1294 N N . LEU A 1 164 ? 5.534 -3.198 -5.476 1.00 97.75 164 LEU A N 1
ATOM 1295 C CA . LEU A 1 164 ? 5.557 -3.693 -6.849 1.00 97.75 164 LEU A CA 1
ATOM 1296 C C . LEU A 1 164 ? 6.168 -5.097 -6.945 1.00 97.75 164 LEU A C 1
ATOM 1298 O O . LEU A 1 164 ? 5.586 -5.945 -7.613 1.00 97.75 164 LEU A O 1
ATOM 1302 N N . ASP A 1 165 ? 7.300 -5.345 -6.277 1.00 97.88 165 ASP A N 1
ATOM 1303 C CA . ASP A 1 165 ? 7.945 -6.665 -6.270 1.00 97.88 165 ASP A CA 1
ATOM 1304 C C . ASP A 1 165 ? 6.989 -7.753 -5.748 1.00 97.88 165 ASP A C 1
ATOM 1306 O O . ASP A 1 165 ? 6.833 -8.787 -6.394 1.00 97.88 165 ASP A O 1
ATOM 1310 N N . ILE A 1 166 ? 6.286 -7.488 -4.638 1.00 98.19 166 ILE A N 1
ATOM 1311 C CA . ILE A 1 166 ? 5.318 -8.426 -4.043 1.00 98.19 166 ILE A CA 1
ATOM 1312 C C . ILE A 1 166 ? 4.166 -8.711 -5.009 1.00 98.19 166 ILE A C 1
ATOM 1314 O O . ILE A 1 166 ? 3.776 -9.860 -5.209 1.00 98.19 166 ILE A O 1
ATOM 1318 N N . LEU A 1 167 ? 3.601 -7.665 -5.613 1.00 97.56 167 LEU A N 1
ATOM 1319 C CA . LEU A 1 167 ? 2.465 -7.813 -6.521 1.00 97.56 167 LEU A CA 1
ATOM 1320 C C . LEU A 1 167 ? 2.857 -8.506 -7.827 1.00 97.56 167 LEU A C 1
ATOM 1322 O O . LEU A 1 167 ? 2.050 -9.250 -8.378 1.00 97.56 167 LEU A O 1
ATOM 1326 N N . LEU A 1 168 ? 4.077 -8.284 -8.315 1.00 96.44 168 LEU A N 1
ATOM 1327 C CA . LEU A 1 168 ? 4.596 -8.957 -9.500 1.00 96.44 168 LEU A CA 1
ATOM 1328 C C . LEU A 1 168 ? 4.847 -10.446 -9.244 1.00 96.44 168 LEU A C 1
ATOM 1330 O O . LEU A 1 168 ? 4.592 -11.260 -10.126 1.00 96.44 168 LEU A O 1
ATOM 1334 N N . GLU A 1 169 ? 5.308 -10.793 -8.043 1.00 96.56 169 GLU A N 1
ATOM 1335 C CA . GLU A 1 169 ? 5.527 -12.179 -7.631 1.00 96.56 169 GLU A CA 1
ATOM 1336 C C . GLU A 1 169 ? 4.205 -12.941 -7.448 1.00 96.56 169 GLU A C 1
ATOM 1338 O O . GLU A 1 169 ? 4.061 -14.054 -7.945 1.00 96.56 169 GLU A O 1
ATOM 1343 N N . GLN A 1 170 ? 3.228 -12.341 -6.759 1.00 97.50 170 GLN A N 1
ATOM 1344 C CA . GLN A 1 170 ? 1.992 -13.035 -6.372 1.00 97.50 170 GLN A CA 1
ATOM 1345 C C . GLN A 1 170 ? 0.862 -12.903 -7.406 1.00 97.50 170 GLN A C 1
ATOM 1347 O O . GLN A 1 170 ? 0.034 -13.803 -7.536 1.00 97.50 170 GLN A O 1
ATOM 1352 N N . TYR A 1 171 ? 0.816 -11.800 -8.163 1.00 96.56 171 TYR A N 1
ATOM 1353 C CA . TYR A 1 171 ? -0.283 -11.479 -9.087 1.00 96.56 171 TYR A CA 1
ATOM 1354 C C . TYR A 1 171 ? 0.198 -10.973 -10.463 1.00 96.56 171 TYR A C 1
ATOM 1356 O O . TYR A 1 171 ? -0.267 -9.924 -10.935 1.00 96.56 171 TYR A O 1
ATOM 1364 N N . PRO A 1 172 ? 1.085 -11.708 -11.164 1.00 95.06 172 PRO A N 1
ATOM 1365 C CA . PRO A 1 172 ? 1.685 -11.254 -12.421 1.00 95.06 172 PRO A CA 1
ATOM 1366 C C . PRO A 1 172 ? 0.647 -10.938 -13.510 1.00 95.06 172 PRO A C 1
ATOM 1368 O O . PRO A 1 172 ? 0.773 -9.940 -14.217 1.00 95.06 172 PRO A O 1
ATOM 1371 N N . ALA A 1 173 ? -0.427 -11.725 -13.623 1.00 93.31 173 ALA A N 1
ATOM 1372 C CA . ALA A 1 173 ? -1.480 -11.485 -14.615 1.00 93.31 173 ALA A CA 1
ATOM 1373 C C . ALA A 1 173 ? -2.271 -10.189 -14.340 1.00 93.31 173 ALA A C 1
ATOM 1375 O O . ALA A 1 173 ? -2.563 -9.419 -15.254 1.00 93.31 173 ALA A O 1
ATOM 1376 N N . LEU A 1 174 ? -2.583 -9.907 -13.070 1.00 94.81 174 L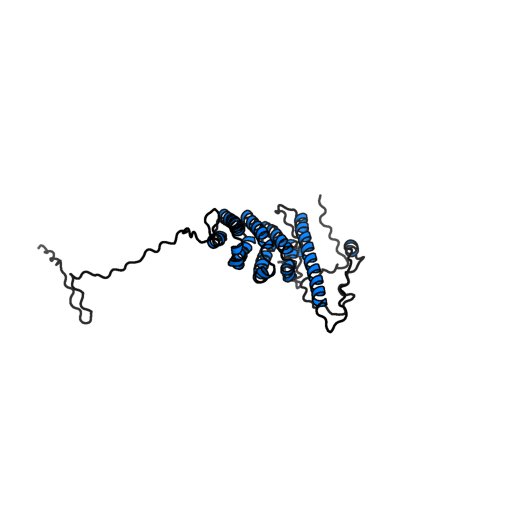EU A N 1
ATOM 1377 C CA . LEU A 1 174 ? -3.355 -8.718 -12.697 1.00 94.81 174 LEU A CA 1
ATOM 1378 C C . LEU A 1 174 ? -2.535 -7.436 -12.881 1.00 94.81 174 LEU A C 1
ATOM 1380 O O . LEU A 1 174 ? -3.056 -6.426 -13.362 1.00 94.81 174 LEU A O 1
ATOM 1384 N N . ILE A 1 175 ? -1.244 -7.475 -12.534 1.00 94.25 175 ILE A N 1
ATOM 1385 C CA . ILE A 1 175 ? -0.371 -6.304 -12.641 1.00 94.25 175 ILE A CA 1
ATOM 1386 C C . ILE A 1 175 ? -0.011 -5.973 -14.090 1.00 94.25 175 ILE A C 1
ATOM 1388 O O . ILE A 1 175 ? -0.009 -4.802 -14.477 1.00 94.25 175 ILE A O 1
ATOM 1392 N N . THR A 1 176 ? 0.226 -6.989 -14.921 1.00 92.31 176 THR A N 1
ATOM 1393 C CA . THR A 1 176 ? 0.527 -6.808 -16.351 1.00 92.31 176 THR A CA 1
ATOM 1394 C C . THR A 1 176 ? -0.683 -6.300 -17.135 1.00 92.31 176 THR A C 1
ATOM 1396 O O . THR A 1 176 ? -0.511 -5.495 -18.054 1.00 92.31 176 THR A O 1
ATOM 1399 N N . GLY A 1 177 ? -1.909 -6.617 -16.699 1.00 89.31 177 GLY A N 1
ATOM 1400 C CA . GLY A 1 177 ? -3.146 -6.016 -17.217 1.00 89.31 177 GLY A CA 1
ATOM 1401 C C . GLY A 1 177 ? -3.234 -4.486 -17.061 1.00 89.31 177 GLY A C 1
ATOM 1402 O O . GLY A 1 177 ? -4.075 -3.845 -17.690 1.00 89.31 177 GLY A O 1
ATOM 1403 N N . ARG A 1 178 ? -2.357 -3.867 -16.255 1.00 89.12 178 ARG A N 1
ATOM 1404 C CA . ARG A 1 178 ? -2.246 -2.406 -16.059 1.00 89.12 178 ARG A CA 1
ATOM 1405 C C . ARG A 1 178 ? -0.961 -1.810 -16.653 1.00 89.12 178 ARG A C 1
ATOM 1407 O O . ARG A 1 178 ? -0.550 -0.711 -16.274 1.00 89.12 178 ARG A O 1
ATOM 1414 N N . SER A 1 179 ? -0.336 -2.507 -17.602 1.00 89.12 179 SER A N 1
ATOM 1415 C CA . SER A 1 179 ? 0.937 -2.123 -18.231 1.00 89.12 179 SER A CA 1
ATOM 1416 C C . SER A 1 179 ? 0.970 -0.704 -18.793 1.00 89.12 179 SER A C 1
ATOM 1418 O O . SER A 1 179 ? 1.960 -0.004 -18.593 1.00 89.12 179 SER A O 1
ATOM 1420 N N . SER A 1 180 ? -0.110 -0.228 -19.415 1.00 88.19 180 SER A N 1
ATOM 1421 C CA . SER A 1 180 ? -0.171 1.124 -19.990 1.00 88.19 180 SER A CA 1
ATOM 1422 C C . SER A 1 180 ? 0.047 2.242 -18.965 1.00 88.19 180 SER A C 1
ATOM 1424 O O . SER A 1 180 ? 0.593 3.287 -19.313 1.00 88.19 180 SER A O 1
ATOM 1426 N N . ILE A 1 181 ? -0.354 2.027 -17.709 1.00 90.12 181 ILE A N 1
ATOM 1427 C CA . ILE A 1 181 ? -0.179 2.983 -16.609 1.00 90.12 181 ILE A CA 1
ATOM 1428 C C . ILE A 1 181 ? 1.194 2.774 -15.969 1.00 90.12 181 ILE A C 1
ATOM 1430 O O . ILE A 1 181 ? 1.972 3.717 -15.845 1.00 90.12 181 ILE A O 1
ATOM 1434 N N . LEU A 1 182 ? 1.528 1.530 -15.617 1.00 92.25 182 LEU A N 1
ATOM 1435 C CA . LEU A 1 182 ? 2.763 1.226 -14.891 1.00 92.25 182 LEU A CA 1
ATOM 1436 C C . LEU A 1 182 ? 4.024 1.546 -15.698 1.00 92.25 182 LEU A C 1
ATOM 1438 O O . LEU A 1 182 ? 4.992 2.043 -15.128 1.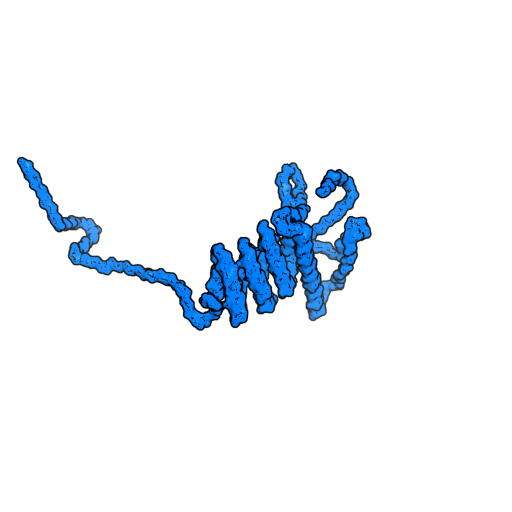00 92.25 182 LEU A O 1
ATOM 1442 N N . LEU A 1 183 ? 4.010 1.338 -17.019 1.00 92.38 183 LEU A N 1
ATOM 1443 C CA . LEU A 1 183 ? 5.130 1.719 -17.883 1.00 92.38 183 LEU A CA 1
ATOM 1444 C C . LEU A 1 183 ? 5.392 3.231 -17.852 1.00 92.38 183 LEU A C 1
ATOM 1446 O O . LEU A 1 183 ? 6.551 3.636 -17.888 1.00 92.38 183 LEU A O 1
ATOM 1450 N N . LYS A 1 184 ? 4.354 4.070 -17.713 1.00 89.81 184 LYS A N 1
ATOM 1451 C CA . LYS A 1 184 ? 4.547 5.522 -17.554 1.00 89.81 184 LYS A CA 1
ATOM 1452 C C . LYS A 1 184 ? 5.207 5.827 -16.223 1.00 89.81 184 LYS A C 1
ATOM 1454 O O . LYS A 1 184 ? 6.188 6.558 -16.197 1.00 89.81 184 LYS A O 1
ATOM 1459 N N . ASN A 1 185 ? 4.733 5.196 -15.150 1.00 93.50 185 ASN A N 1
ATOM 1460 C CA . ASN A 1 185 ? 5.305 5.376 -13.818 1.00 93.50 185 ASN A CA 1
ATOM 1461 C C . ASN A 1 185 ? 6.792 4.981 -13.795 1.00 93.50 185 ASN A C 1
ATOM 1463 O O . ASN A 1 185 ? 7.608 5.677 -13.203 1.00 93.50 185 ASN A O 1
ATOM 1467 N N . PHE A 1 186 ? 7.173 3.895 -14.478 1.00 93.38 186 PHE A N 1
ATOM 1468 C CA . PHE A 1 186 ? 8.579 3.509 -14.633 1.00 93.38 186 PHE A CA 1
ATOM 1469 C C . PHE A 1 186 ? 9.418 4.580 -15.336 1.00 93.38 186 PHE A C 1
ATOM 1471 O O . PHE A 1 186 ? 10.537 4.849 -14.900 1.00 93.38 186 PHE A O 1
ATOM 1478 N N . VAL A 1 187 ? 8.889 5.195 -16.398 1.00 89.25 187 VAL A N 1
ATOM 1479 C CA . VAL A 1 187 ? 9.560 6.295 -17.107 1.00 89.25 187 VAL A CA 1
ATOM 1480 C C . VAL A 1 187 ? 9.687 7.523 -16.203 1.00 89.25 187 VAL A C 1
ATOM 1482 O O . VAL A 1 187 ? 10.769 8.104 -16.130 1.00 89.25 187 VAL A O 1
ATOM 1485 N N . GLU A 1 188 ? 8.639 7.872 -15.458 1.00 87.94 188 GLU A N 1
ATOM 1486 C CA . GLU A 1 188 ? 8.640 8.994 -14.507 1.00 87.94 188 GLU A CA 1
ATOM 1487 C C . GLU A 1 188 ? 9.612 8.794 -13.332 1.00 87.94 188 GLU A C 1
ATOM 1489 O O . GLU A 1 188 ? 10.189 9.756 -12.825 1.00 87.94 188 GLU A O 1
ATOM 1494 N N . LEU A 1 189 ? 9.849 7.546 -12.920 1.00 89.94 189 LEU A N 1
ATOM 1495 C CA . LEU A 1 189 ? 10.821 7.215 -11.873 1.00 89.94 189 LEU A CA 1
ATOM 1496 C C . LEU A 1 189 ? 12.274 7.443 -12.315 1.00 89.94 189 LEU A C 1
ATOM 1498 O O . LEU A 1 189 ? 13.127 7.695 -11.465 1.00 89.94 189 LEU A O 1
ATOM 1502 N N . ILE A 1 190 ? 12.585 7.317 -13.610 1.00 88.38 190 ILE A N 1
ATOM 1503 C CA . ILE A 1 190 ? 13.957 7.454 -14.144 1.00 88.38 190 ILE A CA 1
ATOM 1504 C C . ILE A 1 190 ? 14.186 8.757 -14.915 1.00 88.38 190 ILE A C 1
ATOM 1506 O O . ILE A 1 190 ? 15.333 9.102 -15.220 1.00 88.38 190 ILE A O 1
ATOM 1510 N N . SER A 1 191 ? 13.115 9.465 -15.262 1.00 84.56 191 SER A N 1
ATOM 1511 C CA . SER A 1 191 ? 13.154 10.685 -16.058 1.00 84.56 191 SER A CA 1
ATOM 1512 C C . SER A 1 191 ? 12.012 11.623 -15.690 1.00 84.56 191 SER A C 1
ATOM 1514 O O . SER A 1 191 ? 10.923 11.186 -15.340 1.00 84.56 191 SER A O 1
ATOM 1516 N N . HIS A 1 192 ? 12.246 12.925 -15.799 1.00 72.56 192 HIS A N 1
ATOM 1517 C CA . HIS A 1 192 ? 11.218 13.936 -15.588 1.00 72.56 192 HIS A CA 1
ATOM 1518 C C . HIS A 1 192 ? 10.933 14.674 -16.890 1.00 72.56 192 HIS A C 1
ATOM 1520 O O . HIS A 1 192 ? 11.840 14.978 -17.672 1.00 72.56 192 HIS A O 1
ATOM 1526 N N . GLN A 1 193 ? 9.657 14.982 -17.103 1.00 67.94 193 GLN A N 1
ATOM 1527 C CA . GLN A 1 193 ? 9.214 15.818 -18.205 1.00 67.94 193 GLN A CA 1
ATOM 1528 C C . GLN A 1 193 ? 9.508 17.282 -17.865 1.00 67.94 193 GLN A C 1
ATOM 1530 O O . GLN A 1 193 ? 8.944 17.835 -16.918 1.00 67.94 193 GLN A O 1
ATOM 1535 N N . GLN A 1 194 ? 10.391 17.926 -18.626 1.00 56.06 194 GLN A N 1
ATOM 1536 C CA . GLN A 1 194 ? 10.574 19.368 -18.523 1.00 56.06 194 GLN A CA 1
ATOM 1537 C C . GLN A 1 194 ? 9.459 20.059 -19.308 1.00 56.06 194 GLN A C 1
ATOM 1539 O O . GLN A 1 194 ? 9.384 19.985 -20.533 1.00 56.06 194 GLN A O 1
ATOM 1544 N N . LEU A 1 195 ? 8.581 20.759 -18.593 1.00 54.12 195 LEU A N 1
ATOM 1545 C CA . LEU A 1 195 ? 7.746 21.785 -19.202 1.00 54.12 195 LEU A CA 1
ATOM 1546 C C . LEU A 1 195 ? 8.622 23.027 -19.342 1.00 54.12 195 LEU A C 1
ATOM 1548 O O . LEU A 1 195 ? 8.849 23.736 -18.361 1.00 54.12 195 LEU A O 1
ATOM 1552 N N . SER A 1 196 ? 9.138 23.282 -20.543 1.00 53.03 196 SER A N 1
ATOM 1553 C CA . SER A 1 196 ? 9.871 24.511 -20.836 1.00 53.03 196 SER A CA 1
ATOM 1554 C C . SER A 1 196 ? 8.958 25.717 -20.579 1.00 53.03 196 SER A C 1
ATOM 1556 O O . SER A 1 196 ? 8.134 26.092 -21.416 1.00 53.03 196 SER A O 1
ATOM 1558 N N . LYS A 1 197 ? 9.088 26.347 -19.407 1.00 47.38 197 LYS A N 1
ATOM 1559 C CA . LYS A 1 197 ? 8.585 27.703 -19.150 1.00 47.38 197 LYS A CA 1
ATOM 1560 C C . LYS A 1 197 ? 9.533 28.690 -19.835 1.00 47.38 197 LYS A C 1
ATOM 1562 O O . LYS A 1 197 ? 10.283 29.403 -19.183 1.00 47.38 197 LYS A O 1
ATOM 1567 N N . GLY A 1 198 ? 9.543 28.671 -21.161 1.00 46.84 198 GLY A N 1
ATOM 1568 C CA . GLY A 1 198 ? 10.385 29.520 -21.993 1.00 46.84 198 GLY A CA 1
ATOM 1569 C C . GLY A 1 198 ? 9.624 29.882 -23.258 1.00 46.84 198 GLY A C 1
ATOM 1570 O O . GLY A 1 198 ? 9.142 28.992 -23.945 1.00 46.84 198 GLY A O 1
ATOM 1571 N N . LEU A 1 199 ? 9.455 31.190 -23.451 1.00 43.06 199 LEU A N 1
ATOM 1572 C CA . LEU A 1 199 ? 8.892 31.933 -24.582 1.00 43.06 199 LEU A CA 1
ATOM 1573 C C . LEU A 1 199 ? 8.291 31.148 -25.764 1.00 43.06 199 LEU A C 1
ATOM 1575 O O . LEU A 1 199 ? 8.970 30.387 -26.438 1.00 43.06 199 LEU A O 1
ATOM 1579 N N . ILE A 1 200 ? 7.035 31.501 -26.067 1.00 49.94 200 ILE A N 1
ATOM 1580 C CA . ILE A 1 200 ? 6.408 31.627 -27.397 1.00 49.94 200 ILE A CA 1
ATOM 1581 C C . ILE A 1 200 ? 7.299 31.142 -28.556 1.00 49.94 200 ILE A C 1
ATOM 1583 O O . ILE A 1 200 ? 7.871 31.939 -29.291 1.00 49.94 200 ILE A O 1
ATOM 1587 N N . ASN A 1 201 ? 7.389 29.832 -28.765 1.00 43.12 201 ASN A N 1
ATOM 1588 C CA . ASN A 1 201 ? 7.682 29.312 -30.087 1.00 43.12 201 ASN A CA 1
ATOM 1589 C C . ASN A 1 201 ? 7.007 27.959 -30.285 1.00 43.12 201 ASN A C 1
ATOM 1591 O O . ASN A 1 201 ? 6.813 27.185 -29.350 1.00 43.12 201 ASN A O 1
ATOM 1595 N N . ARG A 1 202 ? 6.527 27.760 -31.507 1.00 48.88 202 ARG A N 1
ATOM 1596 C CA . ARG A 1 202 ? 5.420 26.872 -31.890 1.00 48.88 202 ARG A CA 1
ATOM 1597 C C . ARG A 1 202 ? 5.687 25.367 -31.805 1.00 48.88 202 ARG A C 1
ATOM 1599 O O . ARG A 1 202 ? 4.850 24.607 -32.279 1.00 48.88 202 ARG A O 1
ATOM 1606 N N . ASP A 1 203 ? 6.761 24.931 -31.160 1.00 47.47 203 ASP A N 1
ATOM 1607 C CA . ASP A 1 203 ? 7.077 23.513 -31.038 1.00 47.47 203 ASP A CA 1
ATOM 1608 C C . ASP A 1 203 ? 7.230 23.123 -29.564 1.00 47.47 203 ASP A C 1
ATOM 1610 O O . ASP A 1 203 ? 8.296 23.226 -28.961 1.00 47.47 203 ASP A O 1
ATOM 1614 N N . ARG A 1 204 ? 6.111 22.729 -28.940 1.00 51.56 204 ARG A N 1
ATOM 1615 C CA . ARG A 1 204 ? 6.088 22.172 -27.576 1.00 51.56 204 ARG A CA 1
ATOM 1616 C C . ARG A 1 204 ? 6.621 20.739 -27.608 1.00 51.56 204 ARG A C 1
ATOM 1618 O O . ARG A 1 204 ? 5.887 19.790 -27.327 1.00 51.56 204 ARG A O 1
ATOM 1625 N N . SER A 1 205 ? 7.885 20.564 -27.961 1.00 55.00 205 SER A N 1
ATOM 1626 C CA . SER A 1 205 ? 8.555 19.275 -27.857 1.00 55.00 205 SER A CA 1
ATOM 1627 C C . SER A 1 205 ? 8.796 18.978 -26.374 1.00 55.00 205 SER A C 1
ATOM 1629 O O . SER A 1 205 ? 9.610 19.601 -25.700 1.00 55.00 205 SER A O 1
ATOM 1631 N N . GLN A 1 206 ? 8.015 18.042 -25.833 1.00 58.34 206 GLN A N 1
ATOM 1632 C CA . GLN A 1 206 ? 8.157 17.549 -24.465 1.00 58.34 206 GLN A CA 1
ATOM 1633 C C . GLN A 1 206 ? 9.531 16.878 -24.314 1.00 58.34 206 GLN A C 1
ATOM 1635 O O . GLN A 1 206 ? 9.716 15.729 -24.723 1.00 58.34 206 GLN A O 1
ATOM 1640 N N . SER A 1 207 ? 10.509 17.583 -23.745 1.00 64.19 207 SER A N 1
ATOM 1641 C CA . SER A 1 207 ? 11.840 17.029 -23.508 1.00 64.19 207 SER A CA 1
ATOM 1642 C C . SER A 1 207 ? 11.866 16.266 -22.180 1.00 64.19 207 SER A C 1
ATOM 1644 O O . SER A 1 207 ? 11.563 16.788 -21.106 1.00 64.19 207 SER A O 1
ATOM 1646 N N . TRP A 1 208 ? 12.196 14.976 -22.263 1.00 69.88 208 TRP A N 1
ATOM 1647 C CA . TRP A 1 208 ? 12.450 14.135 -21.094 1.00 69.88 208 TRP A CA 1
ATOM 1648 C C . TRP A 1 208 ? 13.933 14.177 -20.756 1.00 69.88 208 TRP A C 1
ATOM 1650 O O . TRP A 1 208 ? 14.761 13.909 -21.632 1.00 69.88 208 TRP A O 1
ATOM 1660 N N . ILE A 1 209 ? 14.247 14.477 -19.497 1.00 78.06 209 ILE A N 1
ATOM 1661 C CA . ILE A 1 209 ? 15.611 14.486 -18.959 1.00 78.06 209 ILE A CA 1
ATOM 1662 C C . ILE A 1 209 ? 15.703 13.429 -17.863 1.00 78.06 209 ILE A C 1
ATOM 1664 O O . ILE A 1 209 ? 14.748 13.206 -17.120 1.00 78.06 209 ILE A O 1
ATOM 1668 N N . LEU A 1 210 ? 16.851 12.761 -17.764 1.00 80.31 210 LEU A N 1
ATOM 1669 C CA . LEU A 1 210 ? 17.099 11.783 -16.709 1.00 80.31 210 LEU A CA 1
ATOM 1670 C C . LEU A 1 210 ? 17.036 12.439 -15.329 1.00 80.31 210 LEU A C 1
ATOM 1672 O O . LEU A 1 210 ? 17.590 13.516 -15.111 1.00 80.31 210 LEU A O 1
ATOM 1676 N N . SER A 1 211 ? 16.392 11.760 -14.383 1.00 74.19 211 SER A N 1
ATOM 1677 C CA . SER A 1 211 ? 16.309 12.233 -13.006 1.00 74.19 211 SER A CA 1
ATOM 1678 C C . SER A 1 211 ? 17.707 12.235 -12.378 1.00 74.19 211 SER A C 1
ATOM 1680 O O . SER A 1 211 ? 18.339 11.179 -12.248 1.00 74.19 211 SER A O 1
ATOM 1682 N N . VAL A 1 212 ? 18.182 13.406 -11.961 1.00 70.69 212 VAL A N 1
ATOM 1683 C CA . VAL A 1 212 ? 19.388 13.555 -11.143 1.00 70.69 212 VAL A CA 1
ATOM 1684 C C . VAL A 1 212 ? 18.950 14.136 -9.814 1.00 70.69 212 VAL A C 1
ATOM 1686 O O . VAL A 1 212 ? 18.345 15.203 -9.788 1.00 70.69 212 VAL A O 1
ATOM 1689 N N . ASN A 1 213 ? 19.223 13.427 -8.719 1.00 68.19 213 ASN A N 1
ATOM 1690 C CA . ASN A 1 213 ? 18.823 13.893 -7.401 1.00 68.19 213 ASN A CA 1
ATOM 1691 C C . ASN A 1 213 ? 19.993 13.812 -6.410 1.00 68.19 213 ASN A C 1
ATOM 1693 O O . ASN A 1 213 ? 20.297 12.726 -5.911 1.00 68.19 213 ASN A O 1
ATOM 1697 N N . PRO A 1 214 ? 20.688 14.935 -6.156 1.00 60.84 214 PRO A N 1
ATOM 1698 C CA . PRO A 1 214 ? 21.894 14.953 -5.330 1.00 60.84 214 PRO A CA 1
ATOM 1699 C C . PRO A 1 214 ? 21.611 14.735 -3.836 1.00 60.84 214 PRO A C 1
ATOM 1701 O O . PRO A 1 214 ? 22.517 14.358 -3.102 1.00 60.84 214 PRO A O 1
ATOM 1704 N N . ASN A 1 215 ? 20.365 14.922 -3.384 1.00 66.56 215 ASN A N 1
ATOM 1705 C CA . ASN A 1 215 ? 19.975 14.767 -1.975 1.00 66.56 215 ASN A CA 1
ATOM 1706 C C . ASN A 1 215 ? 19.587 13.330 -1.606 1.00 66.56 215 ASN A C 1
ATOM 1708 O O . ASN A 1 215 ? 19.287 13.025 -0.447 1.00 66.56 215 ASN A O 1
ATOM 1712 N N . ARG A 1 216 ? 19.566 12.435 -2.592 1.00 73.06 216 ARG A N 1
ATOM 1713 C CA . ARG A 1 216 ? 19.175 11.055 -2.382 1.00 73.06 216 ARG A CA 1
ATOM 1714 C C . ARG A 1 216 ? 20.299 10.281 -1.705 1.00 73.06 216 ARG A C 1
ATOM 1716 O O . ARG A 1 216 ? 21.456 10.365 -2.100 1.00 73.06 216 ARG A O 1
ATOM 1723 N N . ARG A 1 217 ? 19.944 9.418 -0.746 1.00 73.56 217 ARG A N 1
ATOM 1724 C CA . ARG A 1 217 ? 20.894 8.478 -0.108 1.00 73.56 217 ARG A CA 1
ATOM 1725 C C . ARG A 1 217 ? 21.583 7.538 -1.105 1.00 73.56 217 ARG A C 1
ATOM 1727 O O . ARG A 1 217 ? 22.634 6.987 -0.810 1.00 73.56 217 ARG A O 1
ATOM 1734 N N . LEU A 1 218 ? 20.942 7.310 -2.247 1.00 79.50 218 LEU A N 1
ATOM 1735 C CA . LEU A 1 218 ? 21.357 6.411 -3.311 1.00 79.50 218 LEU A CA 1
ATOM 1736 C C . LEU A 1 218 ? 21.748 7.230 -4.540 1.00 79.50 218 LEU A C 1
ATOM 1738 O O . LEU A 1 218 ? 21.028 8.160 -4.902 1.00 79.50 218 LEU A O 1
ATOM 1742 N N . THR A 1 219 ? 22.822 6.846 -5.232 1.00 85.25 219 THR A N 1
ATOM 1743 C CA . THR A 1 219 ? 23.225 7.561 -6.450 1.00 85.25 219 THR A CA 1
ATOM 1744 C C . THR A 1 219 ? 22.167 7.425 -7.548 1.00 85.25 219 THR A C 1
ATOM 1746 O O . THR A 1 219 ? 21.479 6.405 -7.662 1.00 85.25 219 THR A O 1
ATOM 1749 N N . SER A 1 220 ? 22.068 8.426 -8.428 1.00 84.44 220 SER A N 1
ATOM 1750 C CA . SER A 1 220 ? 21.130 8.404 -9.562 1.00 84.44 220 SER A CA 1
ATOM 1751 C C . SER A 1 220 ? 21.334 7.189 -10.479 1.00 84.44 220 SER A C 1
ATOM 1753 O O . SER A 1 220 ? 20.394 6.723 -11.118 1.00 84.44 220 SER A O 1
ATOM 1755 N N . GLN A 1 221 ? 22.558 6.659 -10.580 1.00 85.75 221 GLN A N 1
ATOM 1756 C CA . GLN A 1 221 ? 22.844 5.435 -11.339 1.00 85.75 221 GLN A CA 1
ATOM 1757 C C . GLN A 1 221 ? 22.294 4.189 -10.638 1.00 85.75 221 GLN A C 1
ATOM 1759 O O . GLN A 1 221 ? 21.586 3.401 -11.261 1.00 85.75 221 GLN A O 1
ATOM 1764 N N . GLN A 1 222 ? 22.563 4.034 -9.341 1.00 88.19 222 GLN A N 1
ATOM 1765 C CA . GLN A 1 222 ? 22.059 2.907 -8.556 1.00 88.19 222 GLN A CA 1
ATOM 1766 C C . GLN A 1 222 ? 20.527 2.901 -8.496 1.00 88.19 222 GLN A C 1
ATOM 1768 O O . GLN A 1 222 ? 19.912 1.838 -8.580 1.00 88.19 222 GLN A O 1
ATOM 1773 N N . TRP A 1 223 ? 19.896 4.075 -8.400 1.00 90.38 223 TRP A N 1
ATOM 1774 C CA . TRP A 1 223 ? 18.442 4.191 -8.491 1.00 90.38 223 TRP A CA 1
ATOM 1775 C C . TRP A 1 223 ? 17.911 3.694 -9.834 1.00 90.38 223 TRP A C 1
ATOM 1777 O O . TRP A 1 223 ? 17.053 2.814 -9.863 1.00 90.38 223 TRP A O 1
ATOM 1787 N N . ARG A 1 224 ? 18.457 4.205 -10.944 1.00 90.75 224 ARG A N 1
ATOM 1788 C CA . ARG A 1 224 ? 18.054 3.774 -12.288 1.00 90.75 224 ARG A CA 1
ATOM 1789 C C . ARG A 1 224 ? 18.238 2.275 -12.470 1.00 90.75 224 ARG A C 1
ATOM 1791 O O . ARG A 1 224 ? 17.332 1.626 -12.974 1.00 90.75 224 ARG A O 1
ATOM 1798 N N . LEU A 1 225 ? 19.346 1.710 -11.993 1.00 91.62 225 LEU A N 1
ATOM 1799 C CA . LEU A 1 225 ? 19.563 0.265 -12.019 1.00 91.62 225 LEU A CA 1
ATOM 1800 C C . LEU A 1 225 ? 18.4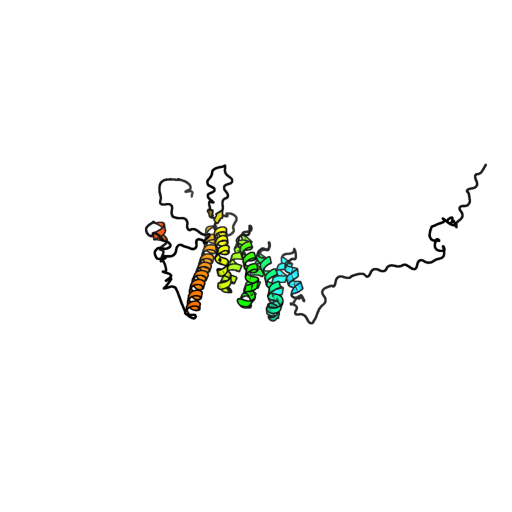66 -0.484 -11.242 1.00 91.62 225 LEU A C 1
ATOM 1802 O O . LEU A 1 225 ? 17.877 -1.419 -11.778 1.00 91.62 225 LEU A O 1
ATOM 1806 N N . LYS A 1 226 ? 18.129 -0.049 -10.017 1.00 92.69 226 LYS A N 1
ATOM 1807 C CA . LYS A 1 226 ? 17.045 -0.654 -9.217 1.00 92.69 226 LYS A CA 1
ATOM 1808 C C . LYS A 1 226 ? 15.693 -0.621 -9.936 1.00 92.69 226 LYS A C 1
ATOM 1810 O O . LYS A 1 226 ? 14.935 -1.587 -9.821 1.00 92.69 226 LYS A O 1
ATOM 1815 N N . VAL A 1 227 ? 15.383 0.477 -10.627 1.00 94.75 227 VAL A N 1
ATOM 1816 C CA . VAL A 1 227 ? 14.129 0.639 -11.376 1.00 94.75 227 VAL A CA 1
ATOM 1817 C C . VAL A 1 227 ? 14.139 -0.225 -12.639 1.00 94.75 227 VAL A C 1
ATOM 1819 O O . VAL A 1 227 ? 13.192 -0.972 -12.865 1.00 94.75 227 VAL A O 1
ATOM 1822 N N . LEU A 1 228 ? 15.222 -0.200 -13.420 1.00 94.50 228 LEU A N 1
ATOM 1823 C CA . LEU A 1 228 ? 15.359 -0.961 -14.666 1.00 94.50 228 LEU A CA 1
ATOM 1824 C C . LEU A 1 228 ? 15.336 -2.476 -14.441 1.00 94.50 228 LEU A C 1
ATOM 1826 O O . LEU A 1 228 ? 14.740 -3.197 -15.235 1.00 94.50 228 LEU A O 1
ATOM 1830 N N . VAL A 1 229 ? 15.915 -2.969 -13.343 1.00 95.81 229 VAL A N 1
ATOM 1831 C CA . VAL A 1 229 ? 15.821 -4.392 -12.974 1.00 95.81 229 VAL A CA 1
ATOM 1832 C C . VAL A 1 229 ? 14.363 -4.805 -12.746 1.00 95.81 229 VAL A C 1
ATOM 1834 O O . VAL A 1 229 ? 13.946 -5.867 -13.201 1.00 95.81 229 VAL A O 1
ATOM 1837 N N . ARG A 1 230 ? 13.563 -3.964 -12.083 1.00 95.94 230 ARG A N 1
ATOM 1838 C CA . ARG A 1 230 ? 12.132 -4.231 -11.855 1.00 95.94 230 ARG A CA 1
ATOM 1839 C C . ARG A 1 230 ? 11.305 -4.077 -13.121 1.00 95.94 230 ARG A C 1
ATOM 1841 O O . ARG A 1 230 ? 10.414 -4.885 -13.352 1.00 95.94 230 ARG A O 1
ATOM 1848 N N . LEU A 1 231 ? 11.633 -3.093 -13.957 1.00 95.88 231 LEU A N 1
ATOM 1849 C CA . LEU A 1 231 ? 11.031 -2.939 -15.278 1.00 95.88 231 LEU A CA 1
ATOM 1850 C C . LEU A 1 231 ? 11.290 -4.178 -16.141 1.00 95.88 231 LEU A C 1
ATOM 1852 O O . LEU A 1 231 ? 10.364 -4.673 -16.768 1.00 95.88 231 LEU A O 1
ATOM 1856 N N . SER A 1 232 ? 12.510 -4.718 -16.124 1.00 95.00 232 SER A N 1
ATOM 1857 C CA . SER A 1 232 ? 12.851 -5.955 -16.833 1.00 95.00 232 SER A CA 1
ATOM 1858 C C . SER A 1 232 ? 11.990 -7.131 -16.359 1.00 95.00 232 SER A C 1
ATOM 1860 O O . SER A 1 232 ? 11.337 -7.773 -17.178 1.00 95.00 232 SER A O 1
ATOM 1862 N N . LYS A 1 233 ? 11.873 -7.345 -15.039 1.00 95.31 233 LYS A N 1
ATOM 1863 C CA . LYS A 1 233 ? 10.977 -8.374 -14.477 1.00 95.31 233 LYS A CA 1
ATOM 1864 C C . LYS A 1 233 ? 9.516 -8.161 -14.887 1.00 95.31 233 LYS A C 1
ATOM 1866 O O . LYS A 1 233 ? 8.817 -9.118 -15.203 1.00 95.31 233 LYS A O 1
ATOM 1871 N N . PHE A 1 234 ? 9.053 -6.912 -14.888 1.00 95.25 234 PHE A N 1
ATOM 1872 C CA . PHE A 1 234 ? 7.695 -6.564 -15.296 1.00 95.25 234 PHE A CA 1
ATOM 1873 C C . PHE A 1 234 ? 7.444 -6.871 -16.780 1.00 95.25 234 PHE A C 1
ATOM 1875 O O . PHE A 1 234 ? 6.417 -7.452 -17.124 1.00 95.25 234 PHE A O 1
ATOM 1882 N N . LEU A 1 235 ? 8.390 -6.523 -17.655 1.00 93.56 235 LEU A N 1
ATOM 1883 C CA . LEU A 1 235 ? 8.325 -6.821 -19.087 1.00 93.56 235 LEU A CA 1
ATOM 1884 C C . LEU A 1 235 ? 8.412 -8.324 -19.364 1.00 93.56 235 LEU A C 1
ATOM 1886 O O . LEU A 1 235 ? 7.715 -8.811 -20.249 1.00 93.56 235 LEU A O 1
ATOM 1890 N N . GLN A 1 236 ? 9.208 -9.060 -18.588 1.00 92.88 236 GLN A N 1
ATOM 1891 C CA . GLN A 1 236 ? 9.262 -10.516 -18.665 1.00 92.88 236 GLN A CA 1
ATOM 1892 C C . GLN A 1 236 ? 7.904 -11.133 -18.309 1.00 92.88 236 GLN A C 1
ATOM 1894 O O . GLN A 1 236 ? 7.364 -11.899 -19.097 1.00 92.88 236 GLN A O 1
ATOM 1899 N N . ALA A 1 237 ? 7.289 -10.711 -17.199 1.00 92.19 237 ALA A N 1
ATOM 1900 C CA . ALA A 1 237 ? 5.947 -11.164 -16.835 1.00 92.19 237 ALA A CA 1
ATOM 1901 C C . ALA A 1 237 ? 4.892 -10.806 -17.901 1.00 92.19 237 ALA A C 1
ATOM 1903 O O . ALA A 1 237 ? 3.954 -11.569 -18.127 1.00 92.19 237 ALA A O 1
ATOM 1904 N N . LEU A 1 238 ? 5.038 -9.657 -18.572 1.00 90.31 238 LEU A N 1
ATOM 1905 C CA . LEU A 1 238 ? 4.162 -9.246 -19.672 1.00 90.31 238 LEU A CA 1
ATOM 1906 C C . LEU A 1 238 ? 4.337 -10.144 -20.909 1.00 90.31 238 LEU A C 1
ATOM 1908 O O . LEU A 1 238 ? 3.346 -10.512 -21.542 1.00 90.31 238 LEU A O 1
ATOM 1912 N N . ALA A 1 239 ? 5.576 -10.510 -21.241 1.00 88.31 239 ALA A N 1
ATOM 1913 C CA . ALA A 1 239 ? 5.879 -11.429 -22.334 1.00 88.31 239 ALA A CA 1
ATOM 1914 C C . ALA A 1 239 ? 5.349 -12.845 -22.044 1.00 88.31 239 ALA A C 1
ATOM 1916 O O . ALA A 1 239 ? 4.669 -13.422 -22.894 1.00 88.31 239 ALA A O 1
ATOM 1917 N N . ASP A 1 240 ? 5.567 -13.350 -20.826 1.00 88.12 240 ASP A N 1
ATOM 1918 C CA . ASP A 1 240 ? 5.079 -14.659 -20.369 1.00 88.12 240 ASP A CA 1
ATOM 1919 C C . ASP A 1 240 ? 3.539 -14.711 -20.290 1.00 88.12 240 ASP A C 1
ATOM 1921 O O . ASP A 1 240 ? 2.918 -15.748 -20.521 1.00 88.12 240 ASP A O 1
ATOM 1925 N N . GLY A 1 241 ? 2.885 -13.588 -19.978 1.00 78.75 241 GLY A N 1
ATOM 1926 C CA . GLY A 1 241 ? 1.425 -13.484 -20.025 1.00 78.75 241 GLY A CA 1
ATOM 1927 C C . GLY A 1 241 ? 0.871 -13.561 -21.453 1.00 78.75 241 GLY A C 1
ATOM 1928 O O . GLY A 1 241 ? -0.154 -14.200 -21.689 1.00 78.75 241 GLY A O 1
ATOM 1929 N N . SER A 1 242 ? 1.569 -12.948 -22.414 1.00 69.44 242 SER A N 1
ATOM 1930 C CA . SER A 1 242 ? 1.193 -12.959 -23.834 1.00 69.44 242 SER A CA 1
ATOM 1931 C C . SER A 1 242 ? 1.331 -14.349 -24.470 1.00 69.44 242 SER A C 1
ATOM 1933 O O . SER A 1 242 ? 0.512 -14.723 -25.310 1.00 69.44 242 SER A O 1
ATOM 1935 N N . SER A 1 243 ? 2.320 -15.147 -24.052 1.00 64.44 243 SER A N 1
ATOM 1936 C CA . SER A 1 243 ? 2.470 -16.532 -24.522 1.00 64.44 243 SER A CA 1
ATOM 1937 C C . SER A 1 243 ? 1.378 -17.459 -23.973 1.00 64.44 243 SER A C 1
ATOM 1939 O O . SER A 1 243 ? 0.793 -18.219 -24.742 1.00 64.44 243 SER A O 1
ATOM 1941 N N . ARG A 1 244 ? 1.017 -17.344 -22.687 1.00 61.91 244 ARG A N 1
ATOM 1942 C CA . ARG A 1 244 ? -0.032 -18.178 -22.060 1.00 61.91 244 ARG A CA 1
ATOM 1943 C C . ARG A 1 244 ? -1.431 -17.963 -22.637 1.00 61.91 244 ARG A C 1
ATOM 1945 O O . ARG A 1 244 ? -2.192 -18.920 -22.756 1.00 61.91 244 ARG A O 1
ATOM 1952 N N . LEU A 1 245 ? -1.778 -16.728 -23.008 1.00 58.25 245 LEU A N 1
ATOM 1953 C CA . LEU A 1 245 ? -3.057 -16.448 -23.676 1.00 58.25 245 LEU A CA 1
ATOM 1954 C C . LEU A 1 245 ? -3.166 -17.195 -25.016 1.00 58.25 245 LEU A C 1
ATOM 1956 O O . LEU A 1 245 ? -4.221 -17.744 -25.315 1.00 58.25 245 LEU A O 1
ATOM 1960 N N . ARG A 1 246 ? -2.063 -17.310 -25.768 1.00 54.03 246 ARG A N 1
ATOM 1961 C CA . ARG A 1 246 ? -2.030 -18.051 -27.041 1.00 54.03 246 ARG A CA 1
ATOM 1962 C C . ARG A 1 246 ? -2.192 -19.562 -26.859 1.00 54.03 246 ARG A C 1
ATOM 1964 O O . ARG A 1 246 ? -2.828 -20.203 -27.686 1.00 54.03 246 ARG A O 1
ATOM 1971 N N . GLU A 1 247 ? -1.639 -20.135 -25.790 1.00 53.59 247 GLU A N 1
ATOM 1972 C CA . GLU A 1 247 ? -1.795 -21.567 -25.488 1.00 53.59 247 GLU A CA 1
ATOM 1973 C C . GLU A 1 247 ? -3.234 -21.915 -25.079 1.00 53.59 247 GLU A C 1
ATOM 1975 O O . GLU A 1 247 ? -3.756 -22.953 -25.483 1.00 53.59 247 GLU A O 1
ATOM 1980 N N . SER A 1 248 ? -3.907 -21.030 -24.333 1.00 49.59 248 SER A N 1
ATOM 1981 C CA . SER A 1 248 ? -5.308 -21.228 -23.940 1.00 49.59 248 SER A CA 1
ATOM 1982 C C . SER A 1 248 ? -6.281 -21.095 -25.118 1.00 49.59 248 SER A C 1
ATOM 1984 O O . SER A 1 248 ? -7.286 -21.801 -25.144 1.00 49.59 248 SER A O 1
ATOM 1986 N N . GLU A 1 249 ? -5.993 -20.227 -26.094 1.00 47.06 249 GLU A N 1
ATOM 1987 C CA . GLU A 1 249 ? -6.767 -20.125 -27.343 1.00 47.06 249 GLU A CA 1
ATOM 1988 C C . GLU A 1 249 ? -6.546 -21.338 -28.269 1.00 47.06 249 GLU A C 1
ATOM 1990 O O . GLU A 1 249 ? -7.441 -21.710 -29.025 1.00 47.06 249 GLU A O 1
ATOM 1995 N N . GLY A 1 250 ? -5.400 -22.023 -28.163 1.00 44.06 250 GLY A N 1
ATOM 1996 C CA . GLY A 1 250 ? -5.095 -23.244 -28.920 1.00 44.06 250 GLY A CA 1
ATOM 1997 C C . GLY A 1 250 ? -5.919 -24.481 -28.529 1.00 44.06 250 GLY A C 1
ATOM 1998 O O . GLY A 1 250 ? -5.924 -25.461 -29.266 1.00 44.06 250 GLY A O 1
ATOM 1999 N N . LEU A 1 251 ? -6.637 -24.448 -27.400 1.00 45.09 251 LEU A N 1
ATOM 2000 C CA . LEU A 1 251 ? -7.540 -25.526 -26.961 1.00 45.09 251 LEU A CA 1
ATOM 2001 C C . LEU A 1 251 ? -9.007 -25.288 -27.364 1.00 45.09 251 LEU A C 1
ATOM 2003 O O . LEU A 1 251 ? -9.874 -26.103 -27.044 1.00 45.09 251 LEU A O 1
ATOM 2007 N N . GLN A 1 252 ? -9.294 -24.195 -28.076 1.00 40.81 252 GLN A N 1
ATOM 2008 C CA . GLN A 1 252 ? -10.634 -23.828 -28.526 1.00 40.81 252 GLN A CA 1
ATOM 2009 C C . GLN A 1 252 ? -10.613 -23.543 -30.039 1.00 40.81 252 GLN A C 1
ATOM 2011 O O . GLN A 1 252 ? -10.784 -22.416 -30.493 1.00 40.81 252 GLN A O 1
ATOM 2016 N N . GLU A 1 253 ? -10.356 -24.575 -30.850 1.00 43.00 253 GLU A N 1
ATOM 2017 C CA . GLU A 1 253 ? -10.355 -24.445 -32.312 1.00 43.00 253 GLU A CA 1
ATOM 2018 C C . GLU A 1 253 ? -11.767 -24.153 -32.861 1.00 43.00 253 GLU A C 1
ATOM 2020 O O . GLU A 1 253 ? -12.675 -24.970 -32.719 1.00 43.00 253 GLU A O 1
ATOM 2025 N N . GLN A 1 254 ? -11.952 -23.028 -33.566 1.00 33.53 254 GLN A N 1
ATOM 2026 C CA . GLN A 1 254 ? -12.038 -23.011 -35.039 1.00 33.53 254 GLN A CA 1
ATOM 2027 C C . GLN A 1 254 ? -12.408 -21.630 -35.627 1.00 33.53 254 GLN A C 1
ATOM 2029 O O . GLN A 1 254 ? -13.352 -20.974 -35.198 1.00 33.53 254 GLN A O 1
ATOM 2034 N N . LYS A 1 255 ? -11.727 -21.354 -36.754 1.00 35.72 255 LYS A N 1
ATOM 2035 C CA . LYS A 1 255 ? -12.003 -20.450 -37.892 1.00 35.72 255 LYS A CA 1
ATOM 2036 C C . LYS A 1 255 ? -11.478 -18.998 -37.879 1.00 35.72 255 LYS A C 1
ATOM 2038 O O . LYS A 1 255 ? -12.020 -18.110 -37.242 1.00 35.72 255 LYS A O 1
ATOM 2043 N N . GLU A 1 256 ? -10.501 -18.820 -38.783 1.00 33.75 256 GLU A N 1
ATOM 2044 C CA . GLU A 1 256 ? -10.070 -17.605 -39.504 1.00 33.75 256 GLU A CA 1
ATOM 2045 C C . GLU A 1 256 ? -9.022 -16.678 -38.855 1.00 33.75 256 GLU A C 1
ATOM 2047 O O . GLU A 1 256 ? -9.305 -15.555 -38.460 1.00 33.75 256 GLU A O 1
ATOM 2052 N N . ASN A 1 257 ? -7.752 -17.114 -38.870 1.00 31.05 257 ASN A N 1
ATOM 2053 C CA . ASN A 1 257 ? -6.660 -16.420 -39.586 1.00 31.05 257 ASN A CA 1
ATOM 2054 C C . ASN A 1 257 ? -5.354 -17.247 -39.533 1.00 31.05 257 ASN A C 1
ATOM 2056 O O . ASN A 1 257 ? -4.987 -17.723 -38.457 1.00 31.05 257 ASN A O 1
ATOM 2060 N N . PRO A 1 258 ? -4.622 -17.435 -40.649 1.00 37.16 258 PRO A N 1
ATOM 2061 C CA . PRO A 1 258 ? -3.389 -18.213 -40.645 1.00 37.16 258 PRO A CA 1
ATOM 2062 C C . PRO A 1 258 ? -2.240 -17.416 -40.004 1.00 37.16 258 PRO A C 1
ATOM 2064 O O . PRO A 1 258 ? -1.799 -16.397 -40.523 1.00 37.16 258 PRO A O 1
ATOM 2067 N N . HIS A 1 259 ? -1.758 -17.923 -38.869 1.00 36.44 259 HIS A N 1
ATOM 2068 C CA . HIS A 1 259 ? -0.425 -17.714 -38.289 1.00 36.44 259 HIS A CA 1
ATOM 2069 C C . HIS A 1 259 ? 0.080 -16.267 -38.133 1.00 36.44 259 HIS A C 1
ATOM 2071 O O . HIS A 1 259 ? 0.960 -15.805 -38.855 1.00 36.44 259 HIS A O 1
ATOM 2077 N N . ALA A 1 260 ? -0.334 -15.599 -37.051 1.00 39.66 260 ALA A N 1
ATOM 2078 C CA . ALA A 1 260 ? 0.463 -14.519 -36.463 1.00 39.66 260 ALA A CA 1
ATOM 2079 C C . ALA A 1 260 ? 1.668 -15.111 -35.697 1.00 39.66 260 ALA A C 1
ATOM 2081 O O . ALA A 1 260 ? 1.703 -15.128 -34.459 1.00 39.66 260 ALA A O 1
ATOM 2082 N N . THR A 1 261 ? 2.649 -15.645 -36.428 1.00 40.38 261 THR A N 1
ATOM 2083 C CA . THR A 1 261 ? 3.924 -16.111 -35.865 1.00 40.38 261 THR A CA 1
ATOM 2084 C C . THR A 1 261 ? 4.653 -14.903 -35.279 1.00 40.38 261 THR A C 1
ATOM 2086 O O . THR A 1 261 ? 5.073 -13.998 -35.997 1.00 40.38 261 THR A O 1
ATOM 2089 N N . SER A 1 262 ? 4.749 -14.836 -33.949 1.00 48.94 262 SER A N 1
ATOM 2090 C CA . SER A 1 262 ? 5.507 -13.783 -33.274 1.00 48.94 262 SER A CA 1
ATOM 2091 C C . SER A 1 262 ? 6.991 -14.085 -33.446 1.00 48.94 262 SER A C 1
ATOM 2093 O O . SER A 1 262 ? 7.566 -14.828 -32.656 1.00 48.94 262 SER A O 1
ATOM 2095 N N . ASN A 1 263 ? 7.605 -13.547 -34.497 1.00 50.59 263 ASN A N 1
ATOM 2096 C CA . ASN A 1 263 ? 9.039 -13.693 -34.720 1.00 50.59 263 ASN A CA 1
ATOM 2097 C C . ASN A 1 263 ? 9.796 -12.960 -33.601 1.00 50.59 263 ASN A C 1
ATOM 2099 O O . ASN A 1 263 ? 9.648 -11.749 -33.427 1.00 50.59 263 ASN A O 1
ATOM 2103 N N . SER A 1 264 ? 10.595 -13.690 -32.821 1.00 52.22 264 SER A N 1
ATOM 2104 C CA . SER A 1 264 ? 11.499 -13.095 -31.837 1.00 52.22 264 SER A CA 1
ATOM 2105 C C . SER A 1 264 ? 12.595 -12.320 -32.566 1.00 52.22 264 SER A C 1
ATOM 2107 O O . SER A 1 264 ? 13.382 -12.910 -33.306 1.00 52.22 264 SER A O 1
ATOM 2109 N N . ILE A 1 265 ? 12.657 -11.006 -32.358 1.00 63.06 265 ILE A N 1
ATOM 2110 C CA . ILE A 1 265 ? 13.731 -10.171 -32.901 1.00 63.06 265 ILE A CA 1
ATOM 2111 C C . ILE A 1 265 ? 14.880 -10.181 -31.892 1.00 63.06 265 ILE A C 1
ATOM 2113 O O . ILE A 1 265 ? 14.728 -9.715 -30.762 1.00 63.06 265 ILE A O 1
ATOM 2117 N N . PHE A 1 266 ? 16.034 -10.705 -32.298 1.00 59.59 266 PHE A N 1
ATOM 2118 C CA . PHE A 1 266 ? 17.262 -10.605 -31.516 1.00 59.59 266 PHE A CA 1
ATOM 2119 C C . PHE A 1 266 ? 17.930 -9.262 -31.803 1.00 59.59 266 PHE A C 1
ATOM 2121 O O . PHE A 1 266 ? 18.396 -9.012 -32.912 1.00 59.59 266 PHE A O 1
ATOM 2128 N N . ILE A 1 267 ? 17.958 -8.389 -30.797 1.00 64.56 267 ILE A N 1
ATOM 2129 C CA . ILE A 1 267 ? 18.567 -7.060 -30.891 1.00 64.56 267 ILE A CA 1
ATOM 2130 C C . ILE A 1 267 ? 19.873 -7.074 -30.104 1.00 64.56 267 ILE A C 1
ATOM 2132 O O . ILE A 1 267 ? 19.865 -7.225 -28.878 1.00 64.56 267 ILE A O 1
ATOM 2136 N N . ASN A 1 268 ? 20.992 -6.870 -30.793 1.00 71.94 268 ASN A N 1
ATOM 2137 C CA . ASN A 1 268 ? 22.250 -6.548 -30.149 1.00 71.94 268 ASN A CA 1
ATOM 2138 C C . ASN A 1 268 ? 22.318 -5.031 -29.948 1.00 71.94 268 ASN A C 1
ATOM 2140 O O . ASN A 1 268 ? 22.618 -4.263 -30.859 1.00 71.94 268 ASN A O 1
ATOM 2144 N N . TRP A 1 269 ? 22.056 -4.582 -28.721 1.00 65.94 269 TRP A N 1
ATOM 2145 C CA . TRP A 1 269 ? 22.027 -3.154 -28.397 1.00 65.94 269 TRP A CA 1
ATOM 2146 C C . TRP A 1 269 ? 23.361 -2.432 -28.633 1.00 65.94 269 TRP A C 1
ATOM 2148 O O . TRP A 1 269 ? 23.345 -1.222 -28.840 1.00 65.94 269 TRP A O 1
ATOM 2158 N N . LYS A 1 270 ? 24.504 -3.139 -28.631 1.00 71.19 270 LYS A N 1
ATOM 2159 C CA . LYS A 1 270 ? 25.807 -2.538 -28.968 1.00 71.19 270 LYS A CA 1
ATOM 2160 C C . LYS A 1 270 ? 25.925 -2.250 -30.464 1.00 71.19 270 LYS A C 1
ATOM 2162 O O . LYS A 1 270 ? 26.421 -1.197 -30.838 1.00 71.19 270 LYS A O 1
ATOM 2167 N N . GLU A 1 271 ? 25.453 -3.167 -31.301 1.00 69.50 271 GLU A N 1
ATOM 2168 C CA . GLU A 1 271 ? 25.456 -3.014 -32.762 1.00 69.50 271 GLU A CA 1
ATOM 2169 C C . GLU A 1 271 ? 24.398 -1.996 -33.203 1.00 69.50 271 GLU A C 1
ATOM 2171 O O . GLU A 1 271 ? 24.677 -1.146 -34.044 1.00 69.50 271 GLU A O 1
ATOM 2176 N N . HIS A 1 272 ? 23.222 -1.997 -32.568 1.00 65.44 272 HIS A N 1
ATOM 2177 C CA . HIS A 1 272 ? 22.190 -0.985 -32.804 1.00 65.44 272 HIS A CA 1
ATOM 2178 C C . HIS A 1 272 ? 22.643 0.427 -32.404 1.00 65.44 272 HIS A C 1
ATOM 2180 O O . HIS A 1 272 ? 22.364 1.385 -33.113 1.00 65.44 272 HIS A O 1
ATOM 2186 N N . ALA A 1 273 ? 23.343 0.589 -31.275 1.00 67.44 273 ALA A N 1
ATOM 2187 C CA . ALA A 1 273 ? 23.859 1.898 -30.860 1.00 67.44 273 ALA A CA 1
ATOM 2188 C C . ALA A 1 273 ? 24.931 2.460 -31.815 1.00 67.44 273 ALA A C 1
ATOM 2190 O O . ALA A 1 273 ? 25.141 3.668 -31.838 1.00 67.44 273 ALA A O 1
ATOM 2191 N N . ASN A 1 274 ? 25.577 1.590 -32.596 1.00 70.69 274 ASN A N 1
ATOM 2192 C CA . ASN A 1 274 ? 26.569 1.944 -33.609 1.00 70.69 274 ASN A CA 1
ATOM 2193 C C . ASN A 1 274 ? 25.968 2.022 -35.031 1.00 70.69 274 ASN A C 1
ATOM 2195 O O . ASN A 1 274 ? 26.725 1.977 -35.998 1.00 70.69 274 ASN A O 1
ATOM 2199 N N . ASP A 1 275 ? 24.635 2.070 -35.170 1.00 66.38 275 ASP A N 1
ATOM 2200 C CA . ASP A 1 275 ? 23.895 2.047 -36.449 1.00 66.38 275 ASP A CA 1
ATOM 2201 C C . ASP A 1 275 ? 24.174 0.817 -37.345 1.00 66.38 275 ASP A C 1
ATOM 2203 O O . ASP A 1 275 ? 23.834 0.791 -38.529 1.00 66.38 275 ASP A O 1
ATOM 2207 N N . GLN A 1 276 ? 24.755 -0.253 -36.794 1.00 67.19 276 GLN A N 1
ATOM 2208 C CA . GLN A 1 276 ? 25.065 -1.483 -37.538 1.00 67.19 276 GLN A CA 1
ATOM 2209 C C . GLN A 1 276 ? 23.859 -2.423 -37.649 1.00 67.19 276 GLN A C 1
ATOM 2211 O O . GLN A 1 276 ? 23.791 -3.237 -38.567 1.00 67.19 276 GLN A O 1
ATOM 2216 N N . GLN A 1 277 ? 22.887 -2.296 -36.743 1.00 62.41 277 GLN A N 1
ATOM 2217 C CA . GLN A 1 277 ? 21.652 -3.074 -36.748 1.00 62.41 277 GLN A CA 1
ATOM 2218 C C . GLN A 1 277 ? 20.453 -2.122 -36.711 1.00 62.41 277 GLN A C 1
ATOM 2220 O O . GLN A 1 277 ? 20.290 -1.384 -35.748 1.00 62.41 277 GLN A O 1
ATOM 2225 N N . HIS A 1 278 ? 19.601 -2.146 -37.737 1.00 61.28 278 HIS A N 1
ATOM 2226 C CA . HIS A 1 278 ? 18.385 -1.329 -37.791 1.00 61.28 278 HIS A CA 1
ATOM 2227 C C . HIS A 1 278 ? 17.186 -2.148 -37.296 1.00 61.28 278 HIS A C 1
ATOM 2229 O O . HIS A 1 278 ? 16.905 -3.218 -37.833 1.00 61.28 278 HIS A O 1
ATOM 2235 N N . ILE A 1 279 ? 16.457 -1.662 -36.285 1.00 62.44 279 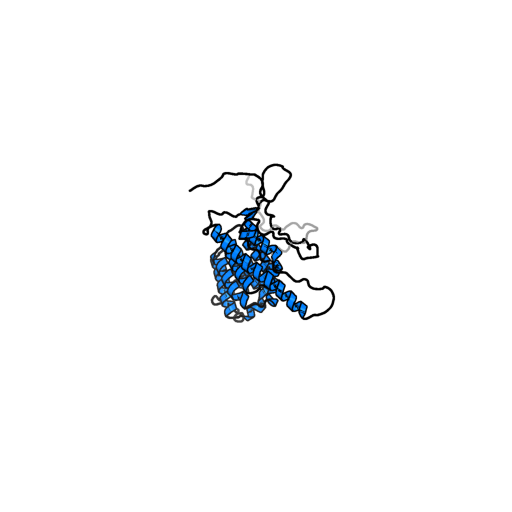ILE A N 1
ATOM 2236 C CA . ILE A 1 279 ? 15.217 -2.314 -35.834 1.00 62.44 279 ILE A CA 1
ATOM 2237 C C . ILE A 1 279 ? 14.076 -1.885 -36.759 1.00 62.44 279 ILE A C 1
ATOM 2239 O O . ILE A 1 279 ? 13.485 -0.816 -36.586 1.00 62.44 279 ILE A O 1
ATOM 2243 N N . GLN A 1 280 ? 13.732 -2.735 -37.723 1.00 58.16 280 GLN A N 1
ATOM 2244 C CA . GLN A 1 280 ? 12.484 -2.594 -38.464 1.00 58.16 280 GLN A CA 1
ATOM 2245 C C . GLN A 1 280 ? 11.344 -3.191 -37.642 1.00 58.16 280 GLN A C 1
ATOM 2247 O O . GLN A 1 280 ? 11.073 -4.392 -37.653 1.00 58.16 280 GLN A O 1
ATOM 2252 N N . VAL A 1 281 ? 10.661 -2.338 -36.884 1.00 53.22 281 VAL A N 1
ATOM 2253 C CA . VAL A 1 281 ? 9.386 -2.729 -36.283 1.00 53.22 281 VAL A CA 1
ATOM 2254 C C . VAL A 1 281 ? 8.422 -3.005 -37.449 1.00 53.22 281 VAL A C 1
ATOM 2256 O O . VAL A 1 281 ? 8.260 -2.139 -38.303 1.00 53.22 281 VAL A O 1
ATOM 2259 N N . TYR A 1 282 ? 7.804 -4.195 -37.485 1.00 54.78 282 TYR A N 1
ATOM 2260 C CA . TYR A 1 282 ? 6.796 -4.641 -38.475 1.00 54.78 282 TYR A CA 1
ATOM 2261 C C . TYR A 1 282 ? 7.277 -5.238 -39.814 1.00 54.78 282 TYR A C 1
ATOM 2263 O O . TYR A 1 282 ? 6.457 -5.402 -40.712 1.00 54.78 282 TYR A O 1
ATOM 2271 N N . GLU A 1 283 ? 8.534 -5.670 -39.946 1.00 49.38 283 GLU A N 1
ATOM 2272 C CA . GLU A 1 283 ? 9.072 -6.221 -41.212 1.00 49.38 283 GLU A CA 1
ATOM 2273 C C . GLU A 1 283 ? 8.306 -7.457 -41.757 1.00 49.38 283 GLU A C 1
ATOM 2275 O O . GLU A 1 283 ? 8.299 -7.704 -42.956 1.00 49.38 283 GLU A O 1
ATOM 2280 N N . ASN A 1 284 ? 7.581 -8.189 -40.895 1.00 45.81 284 ASN A N 1
ATOM 2281 C CA . ASN A 1 284 ? 6.805 -9.389 -41.260 1.00 45.81 284 ASN A CA 1
ATOM 2282 C C . ASN A 1 284 ? 5.296 -9.298 -40.943 1.00 45.81 284 ASN A C 1
ATOM 2284 O O . ASN A 1 284 ? 4.588 -10.303 -40.996 1.00 45.81 284 ASN A O 1
ATOM 2288 N N . GLY A 1 285 ? 4.788 -8.124 -40.558 1.00 45.78 285 GLY A N 1
ATOM 2289 C CA . GLY A 1 285 ? 3.392 -7.950 -40.152 1.00 45.78 285 GLY A CA 1
ATOM 2290 C C . GLY A 1 285 ? 2.580 -7.252 -41.234 1.00 45.78 285 GLY A C 1
ATOM 2291 O O . GLY A 1 285 ? 2.535 -6.029 -41.255 1.00 45.78 285 GLY A O 1
ATOM 2292 N N . GLY A 1 286 ? 1.871 -8.001 -42.084 1.00 40.75 286 GLY A N 1
ATOM 2293 C CA . GLY A 1 286 ? 0.931 -7.460 -43.085 1.00 40.75 286 GLY A CA 1
ATOM 2294 C C . GLY A 1 286 ? -0.286 -6.711 -42.509 1.00 40.75 286 GLY A C 1
ATOM 2295 O O . GLY A 1 286 ? -1.277 -6.512 -43.201 1.00 40.75 286 GLY A O 1
ATOM 2296 N N . SER A 1 287 ? -0.250 -6.316 -41.237 1.00 44.91 287 SER A N 1
ATOM 2297 C CA . SER A 1 287 ? -1.291 -5.559 -40.550 1.00 44.91 287 SER A CA 1
ATOM 2298 C C . SER A 1 287 ? -0.712 -4.231 -40.076 1.00 44.91 287 SER A C 1
ATOM 2300 O O . SER A 1 287 ? 0.222 -4.200 -39.275 1.00 44.91 287 SER A O 1
ATOM 2302 N N . GLN A 1 288 ? -1.287 -3.130 -40.566 1.00 44.03 288 GLN A N 1
ATOM 2303 C CA . GLN A 1 288 ? -1.072 -1.796 -40.006 1.00 44.03 288 GLN A CA 1
ATOM 2304 C C . GLN A 1 288 ? -1.284 -1.856 -38.481 1.00 44.03 288 GLN A C 1
ATOM 2306 O O . GLN A 1 288 ? -2.269 -2.455 -38.035 1.00 44.03 288 GLN A O 1
ATOM 2311 N N . PRO A 1 289 ? -0.384 -1.281 -37.666 1.00 45.41 289 PRO A N 1
ATOM 2312 C CA . PRO A 1 289 ? -0.492 -1.376 -36.220 1.00 45.41 289 PRO A CA 1
ATOM 2313 C C . PRO A 1 289 ? -1.800 -0.747 -35.740 1.00 45.41 289 PRO A C 1
ATOM 2315 O O . PRO A 1 289 ? -2.162 0.350 -36.158 1.00 45.41 289 PRO A O 1
ATOM 2318 N N . ASN A 1 290 ? -2.482 -1.394 -34.794 1.00 42.31 290 ASN A N 1
ATOM 2319 C CA . ASN A 1 290 ? -3.430 -0.685 -33.944 1.00 42.31 290 ASN A CA 1
ATOM 2320 C C . ASN A 1 290 ? -2.599 0.277 -33.074 1.00 42.31 290 ASN A C 1
ATOM 2322 O O . ASN A 1 290 ? -1.986 -0.130 -32.086 1.00 42.31 290 ASN A O 1
ATOM 2326 N N . VAL A 1 291 ? -2.466 1.532 -33.520 1.00 43.75 291 VAL A N 1
ATOM 2327 C CA . VAL A 1 291 ? -1.566 2.569 -32.969 1.00 43.75 291 VAL A CA 1
ATOM 2328 C C . VAL A 1 291 ? -2.077 3.125 -31.633 1.00 43.75 291 VAL A C 1
ATOM 2330 O O . VAL A 1 291 ? -2.061 4.327 -31.389 1.00 43.75 291 VAL A O 1
ATOM 2333 N N . SER A 1 292 ? -2.517 2.268 -30.718 1.00 39.44 292 SER A N 1
ATOM 2334 C CA . SER A 1 292 ? -2.837 2.676 -29.350 1.00 39.44 292 SER A CA 1
ATOM 2335 C C . SER A 1 292 ? -1.672 2.430 -28.383 1.00 39.44 292 SER A C 1
ATOM 2337 O O . SER A 1 292 ? -1.898 2.244 -27.189 1.00 39.44 292 SER A O 1
ATOM 2339 N N . SER A 1 293 ? -0.418 2.419 -28.858 1.00 46.00 293 SER A N 1
ATOM 2340 C CA . SER A 1 293 ? 0.740 2.523 -27.961 1.00 46.00 293 SER A CA 1
ATOM 2341 C C . SER A 1 293 ? 1.039 3.993 -27.692 1.00 46.00 293 SER A C 1
ATOM 2343 O O . SER A 1 293 ? 1.406 4.744 -28.592 1.00 46.00 293 SER A O 1
ATOM 2345 N N . GLN A 1 294 ? 0.924 4.403 -26.430 1.00 41.97 294 GLN A N 1
ATOM 2346 C CA . GLN A 1 294 ? 1.334 5.736 -25.974 1.00 41.97 294 GLN A CA 1
ATOM 2347 C C . GLN A 1 294 ? 2.862 5.872 -25.839 1.00 41.97 294 GLN A C 1
ATOM 2349 O O . GLN A 1 294 ? 3.353 6.944 -25.494 1.00 41.97 294 GLN A O 1
ATOM 2354 N N . PHE A 1 295 ? 3.615 4.801 -26.114 1.00 44.44 295 PHE A N 1
ATOM 2355 C CA . PHE A 1 295 ? 5.070 4.770 -26.042 1.00 44.44 295 PHE A CA 1
ATOM 2356 C C . PHE A 1 295 ? 5.656 4.619 -27.445 1.00 44.44 295 PHE A C 1
ATOM 2358 O O . PHE A 1 295 ? 5.357 3.654 -28.152 1.00 44.44 295 PHE A O 1
ATOM 2365 N N . ARG A 1 296 ? 6.510 5.571 -27.834 1.00 47.75 296 ARG A N 1
ATOM 2366 C CA . ARG A 1 296 ? 7.309 5.527 -29.063 1.00 47.75 296 ARG A CA 1
ATOM 2367 C C . ARG A 1 296 ? 8.780 5.462 -28.671 1.00 47.75 296 ARG A C 1
ATOM 2369 O O . ARG A 1 296 ? 9.241 6.304 -27.901 1.00 47.75 296 ARG A O 1
ATOM 2376 N N . LEU A 1 297 ? 9.512 4.484 -29.202 1.00 44.84 297 LEU A N 1
ATOM 2377 C CA . LEU A 1 297 ? 10.972 4.530 -29.178 1.00 44.84 297 LEU A CA 1
ATOM 2378 C C . LEU A 1 297 ? 11.404 5.776 -29.961 1.00 44.84 297 LEU A C 1
ATOM 2380 O O . LEU A 1 297 ? 10.871 6.043 -31.041 1.00 44.84 297 LEU A O 1
ATOM 2384 N N . ARG A 1 298 ? 12.320 6.575 -29.402 1.00 43.97 298 ARG A N 1
ATOM 2385 C CA . ARG A 1 298 ? 12.939 7.653 -30.178 1.00 43.97 298 ARG A CA 1
ATOM 2386 C C . ARG A 1 298 ? 13.722 6.985 -31.305 1.00 43.97 298 ARG A C 1
ATOM 2388 O O . ARG A 1 298 ? 14.533 6.106 -31.029 1.00 43.97 298 ARG A O 1
ATOM 2395 N N . TYR A 1 299 ? 13.477 7.392 -32.546 1.00 35.59 299 TYR A N 1
ATOM 2396 C CA . TYR A 1 299 ? 14.406 7.082 -33.626 1.00 35.59 299 TYR A CA 1
ATOM 2397 C C . TYR A 1 299 ? 15.757 7.698 -33.265 1.00 35.59 299 TYR A C 1
ATOM 2399 O O . TYR A 1 299 ? 15.799 8.837 -32.785 1.00 35.59 299 TYR A O 1
ATOM 2407 N N . LEU A 1 300 ? 16.841 6.943 -33.464 1.00 35.69 300 LEU A N 1
ATOM 2408 C CA . LEU A 1 300 ? 18.171 7.532 -33.505 1.00 35.69 300 LEU A CA 1
ATOM 2409 C C . LEU A 1 300 ? 18.113 8.554 -34.644 1.00 35.69 300 LEU A C 1
ATOM 2411 O O . LEU A 1 300 ? 17.922 8.191 -35.803 1.00 35.69 300 LEU A O 1
ATOM 2415 N N . VAL A 1 301 ? 18.136 9.842 -34.310 1.00 33.44 301 VAL A N 1
ATOM 2416 C CA . VAL A 1 301 ? 18.323 10.872 -35.327 1.00 33.44 301 VAL A CA 1
ATOM 2417 C C . VAL A 1 301 ? 19.741 10.652 -35.825 1.00 33.44 301 VAL A C 1
ATOM 2419 O O . VAL A 1 301 ? 20.692 10.932 -35.096 1.00 33.44 301 VAL A O 1
ATOM 2422 N N . GLY A 1 302 ? 19.849 10.060 -37.017 1.00 32.53 302 GLY A N 1
ATOM 2423 C CA . GLY A 1 302 ? 21.106 9.876 -37.724 1.00 32.53 302 GLY A CA 1
ATOM 2424 C C . GLY A 1 302 ? 21.887 11.181 -37.692 1.00 32.53 302 GLY A C 1
ATOM 2425 O O . GLY A 1 302 ? 21.334 12.256 -37.942 1.00 32.53 302 GLY A O 1
ATOM 2426 N N . GLY A 1 303 ? 23.146 11.076 -37.278 1.00 37.19 303 GLY A N 1
ATOM 2427 C CA . GLY A 1 303 ? 23.999 12.223 -37.046 1.00 37.19 303 GLY A CA 1
ATOM 2428 C C . GLY A 1 303 ? 24.065 13.122 -38.270 1.00 37.19 303 GLY A C 1
ATOM 2429 O O . GLY A 1 303 ? 24.339 12.650 -39.364 1.00 37.19 303 GLY A O 1
ATOM 2430 N N . LEU A 1 304 ? 23.864 14.417 -38.049 1.00 30.83 304 LEU A N 1
ATOM 2431 C CA . LEU A 1 304 ? 24.493 15.488 -38.809 1.00 30.83 304 LEU A CA 1
ATOM 2432 C C . LEU A 1 304 ? 24.545 16.736 -37.914 1.00 30.83 304 LEU A C 1
ATOM 2434 O O . LEU A 1 304 ? 23.523 17.319 -37.562 1.00 30.83 304 LEU A O 1
ATOM 2438 N N . SER A 1 305 ? 25.782 17.111 -37.576 1.00 33.38 305 SER A N 1
ATOM 2439 C CA . SER A 1 305 ? 26.263 18.425 -37.120 1.00 33.38 305 SER A CA 1
ATOM 2440 C C . SER A 1 305 ? 25.701 19.031 -35.826 1.00 33.38 305 SER A C 1
ATOM 2442 O O . SER A 1 305 ? 24.589 19.546 -35.779 1.00 33.38 305 SER A O 1
ATOM 2444 N N . GLY A 1 306 ? 26.573 19.105 -34.819 1.00 27.38 306 GLY A N 1
ATOM 2445 C CA . GLY A 1 306 ? 26.408 19.942 -33.634 1.00 27.38 306 GLY A CA 1
ATOM 2446 C C . GLY A 1 306 ? 27.407 19.543 -32.558 1.00 27.38 306 GLY A C 1
ATOM 2447 O O . GLY A 1 306 ? 27.044 18.871 -31.603 1.00 27.38 306 GLY A O 1
ATOM 2448 N N . VAL A 1 307 ? 28.680 19.885 -32.765 1.00 34.91 307 VAL A N 1
ATOM 2449 C CA . VAL A 1 307 ? 29.706 19.837 -31.718 1.00 34.91 307 VAL A CA 1
ATOM 2450 C C . VAL A 1 307 ? 29.221 20.728 -30.578 1.00 34.91 307 VAL A C 1
ATOM 2452 O O . VAL A 1 307 ? 29.114 21.933 -30.773 1.00 34.91 307 VAL A O 1
ATOM 2455 N N . ASP A 1 308 ? 28.923 20.142 -29.423 1.00 29.05 308 ASP A N 1
ATOM 2456 C CA . ASP A 1 308 ? 28.834 20.884 -28.170 1.00 29.05 308 ASP A CA 1
ATOM 2457 C C . ASP A 1 308 ? 29.903 20.309 -27.237 1.00 29.05 308 ASP A C 1
ATOM 2459 O O . ASP A 1 308 ? 29.737 19.279 -26.577 1.00 29.05 308 ASP A O 1
ATOM 2463 N N . GLU A 1 309 ? 31.072 20.948 -27.294 1.00 36.56 309 GLU A N 1
ATOM 2464 C CA . GLU A 1 309 ? 32.071 20.913 -26.237 1.00 36.56 309 GLU A CA 1
ATOM 2465 C C . GLU A 1 309 ? 31.407 21.361 -24.936 1.00 36.56 309 GLU A C 1
ATOM 2467 O O . GLU A 1 309 ? 30.990 22.508 -24.790 1.00 36.56 309 GLU A O 1
ATOM 2472 N N . GLY A 1 310 ? 31.333 20.471 -23.955 1.00 31.00 310 GLY A N 1
ATOM 2473 C CA . GLY A 1 310 ? 30.860 20.871 -22.644 1.00 31.00 310 GLY A CA 1
ATOM 2474 C C . GLY A 1 310 ? 30.847 19.733 -21.649 1.00 31.00 310 GLY A C 1
ATOM 2475 O O . GLY A 1 310 ? 29.977 18.873 -21.697 1.00 31.00 310 GLY A O 1
ATOM 2476 N N . LEU A 1 311 ? 31.746 19.840 -20.670 1.00 28.89 311 LEU A N 1
ATOM 2477 C CA . LEU A 1 311 ? 31.765 19.116 -19.393 1.00 28.89 311 LEU A CA 1
ATOM 2478 C C . LEU A 1 311 ? 32.543 17.793 -19.371 1.00 28.89 311 LEU A C 1
ATOM 2480 O O . LEU A 1 311 ? 32.064 16.757 -18.916 1.00 28.89 311 LEU A O 1
ATOM 2484 N N . SER A 1 312 ? 33.827 17.882 -19.706 1.00 27.73 312 SER A N 1
ATOM 2485 C CA . SER A 1 312 ? 34.849 17.271 -18.856 1.00 27.73 312 SER A CA 1
ATOM 2486 C C . SER A 1 312 ? 35.104 18.167 -17.642 1.00 27.73 312 SER A C 1
ATOM 2488 O O . SER A 1 312 ? 35.441 19.341 -17.796 1.00 27.73 312 SER A O 1
ATOM 2490 N N . SER A 1 313 ? 34.990 17.617 -16.437 1.00 29.89 313 SER A N 1
ATOM 2491 C CA . SER A 1 313 ? 35.739 18.091 -15.270 1.00 29.89 313 SER A CA 1
ATOM 2492 C C . SER A 1 313 ? 35.943 16.930 -14.299 1.00 29.89 313 SER A C 1
ATOM 2494 O O . SER A 1 313 ? 34.988 16.249 -13.930 1.00 29.89 313 SER A O 1
ATOM 2496 N N . THR A 1 314 ? 37.230 16.719 -14.021 1.00 32.47 314 THR A N 1
ATOM 2497 C CA . THR A 1 314 ? 37.888 16.115 -12.848 1.00 32.47 314 THR A CA 1
ATOM 2498 C C . THR A 1 314 ? 37.030 15.835 -11.624 1.00 32.47 314 THR A C 1
ATOM 2500 O O . THR A 1 314 ? 36.307 16.767 -11.206 1.00 32.47 314 THR A O 1
#

Secondary structure (DSSP, 8-state):
---PPPP--S--PPPP-TTSPPPPPTT--------------------TTS---TTS--HHHHHHHTT-S-HHHHHHHHHHHHHHHHH-THHHHHHHHHHHHHHHHGGG-S-HHHHHHHHHHHHHHGGGS-HHHHGGGHHHHHHHHHHHHT-SSHHHHHHHHHHHHHHHHH-HHHHHTTHHHHHHHHHHHHEEEE-------S----EEEE---TTSSS-HHHHHHHHHHHHHHHHHHHHHHHHHHHHHHTTS---S------PPP---HHHHHTTSS---TTTT--S------S--PPP---------------

Organism: Macaca mulatta (NCBI:txid9544)

InterPro domains:
  IPR011989 Armadillo-like helical [G3DSA:1.25.10.10] (55-248)
  IPR016024 Armadillo-type fold [SSF48371] (48-196)
  IPR021133 HEAT, type 2 [PS50077] (99-137)
  IPR024679 Pre-rRNA-processing protein Ipi1, N-terminal [PF12333] (132-235)

Foldseek 3Di:
DDPDDPPDDPDDDDDDDPPDDDDDDPPDDDPDDDDDDDDDPDDDDQPVPAQAFPVSDGLVRLLVQCPPPDLVSNLVSLVRNLRSCVVPVVVCLVCVLSCLLSLLLQLPPPDLSSNVSSLVSLLSVLQSAALVRCLVVLVVSLVSLLCQLLDPDVSSVVSSLSVLVSCCVRPLPSNLVCVLSVVVSLLSQQWDFDQPPDDDDDDRPGDIDGDADPPDPDGSVVSNVSSVVSVVSSVVSNVVSVVVVVVVVVVPDDDDDPDPDPDDDDDDVVCVVVVNDDDDDCPPPPDDDPPPRPDDDDDPPPDDDDDDDDDDDD

Radius of gyration: 35.26 Å; chains: 1; bounding box: 97×94×98 Å

Sequence (314 aa):
MTKKRKRQDDFQKVKLKVGKKKPKLQNATPTNFKTKTIHLPEQLKEDGTLPTNNRKLNIKDLLSQMHHYNAGVKQSALLGLKDLLSQYPFIIDAHLSNILSEVTAVFTDKDANVRLAAVQLLQFLAPKIRAEQISPFFPLVSAHLSSAMTHITEGIQEDSLKVLDILLEQYPALITGRSSILLKNFVELISHQQLSKGLINRDRSQSWILSVNPNRRLTSQQWRLKVLVRLSKFLQALADGSSRLRESEGLQEQKENPHATSNSIFINWKEHANDQQHIQVYENGGSQPNVSSQFRLRYLVGGLSGVDEGLSST

pLDDT: mean 77.54, std 21.48, range [27.38, 98.19]